Protein AF-A0A3Q2ZGK0-F1 (afdb_monomer_lite)

pLDDT: mean 72.4, std 21.51, range [25.06, 96.62]

Foldseek 3Di:
DDDDDDDDDDDPPDPQQLCRLQPADPDPAADFDADWDKDWFPLVFFGWMWTDYHPAIETEFQALALSGRCSVRQNRHQAHAEYEQQAPASGTCNNVLSVLSLVLVLVVVVVPDPPDNPGSDGHHYHAYADAAAVPVPPDDDPDDDDDPPQDPSVVVSCVSVVHDHHYQAFEPDPPTDWDFSDDDPPPWTKTKGFQDDHPPDPVSVCCNVPVDSHDGPPPQPQDYWDWDDDPFWTWTDRVSRTMIIIIHHDD

Structure (mmCIF, N/CA/C/O backbone):
data_AF-A0A3Q2ZGK0-F1
#
_entry.id   AF-A0A3Q2ZGK0-F1
#
loop_
_atom_site.group_PDB
_atom_site.id
_atom_site.type_symbol
_atom_site.label_atom_id
_atom_site.label_alt_id
_atom_site.label_comp_id
_atom_site.label_asym_id
_atom_site.label_entity_id
_atom_site.label_seq_id
_atom_site.pdbx_PDB_ins_code
_atom_site.Cartn_x
_atom_site.Cartn_y
_atom_site.Cartn_z
_atom_site.occupancy
_atom_site.B_iso_or_equiv
_atom_site.auth_seq_id
_atom_site.auth_comp_id
_atom_site.auth_asym_id
_atom_site.auth_atom_id
_atom_site.pdbx_PDB_model_num
ATOM 1 N N . MET A 1 1 ? 12.878 35.649 -12.928 1.00 30.47 1 MET A N 1
ATOM 2 C CA . MET A 1 1 ? 14.332 35.575 -12.670 1.00 30.47 1 MET A CA 1
ATOM 3 C C . MET A 1 1 ? 14.606 34.284 -11.921 1.00 30.47 1 MET A C 1
ATOM 5 O O . MET A 1 1 ? 14.209 34.175 -10.770 1.00 30.47 1 MET A O 1
ATOM 9 N N . HIS A 1 2 ? 15.197 33.294 -12.587 1.00 29.02 2 HIS A N 1
ATOM 10 C CA . HIS A 1 2 ? 15.688 32.078 -11.941 1.00 29.02 2 HIS A CA 1
ATOM 11 C C . HIS A 1 2 ? 17.113 32.341 -11.451 1.00 29.02 2 HIS A C 1
ATOM 13 O O . HIS A 1 2 ? 18.001 32.584 -12.265 1.00 29.02 2 HIS A O 1
ATOM 19 N N . CYS A 1 3 ? 17.335 32.306 -10.139 1.00 25.06 3 CYS A N 1
ATOM 20 C CA . CYS A 1 3 ? 18.685 32.258 -9.588 1.00 25.06 3 CYS A CA 1
ATOM 21 C C . CYS A 1 3 ? 19.188 30.815 -9.653 1.00 25.06 3 CYS A C 1
ATOM 23 O O . CYS A 1 3 ? 18.871 30.001 -8.790 1.00 25.06 3 CYS A O 1
ATOM 25 N N . PHE A 1 4 ? 19.984 30.512 -10.678 1.00 32.97 4 PHE A N 1
ATOM 26 C CA . PHE A 1 4 ? 20.926 29.401 -10.636 1.00 32.97 4 PHE A CA 1
ATOM 27 C C . PHE A 1 4 ? 22.218 29.899 -9.990 1.00 32.97 4 PHE A C 1
ATOM 29 O O . PHE A 1 4 ? 22.859 30.813 -10.504 1.00 32.97 4 PHE A O 1
ATOM 36 N N . SER A 1 5 ? 22.614 29.281 -8.880 1.00 26.77 5 SER A N 1
ATOM 37 C CA . SER A 1 5 ? 23.995 29.318 -8.405 1.00 26.77 5 SER A CA 1
ATOM 38 C C . SER A 1 5 ? 24.522 27.892 -8.447 1.00 26.77 5 SER A C 1
ATOM 40 O O . SER A 1 5 ? 24.087 27.035 -7.680 1.00 26.77 5 SER A O 1
ATOM 42 N N . VAL A 1 6 ? 25.414 27.630 -9.401 1.00 36.75 6 VAL A N 1
ATOM 43 C CA . VAL A 1 6 ? 26.150 26.372 -9.528 1.00 36.75 6 VAL A CA 1
ATOM 44 C C . VAL A 1 6 ? 27.564 26.615 -9.023 1.00 36.75 6 VAL A C 1
ATOM 46 O O . VAL A 1 6 ? 28.247 27.493 -9.548 1.00 36.75 6 VAL A O 1
ATOM 49 N N . LYS A 1 7 ? 28.022 25.802 -8.065 1.00 35.44 7 LYS A N 1
ATOM 50 C CA . LYS A 1 7 ? 29.422 25.360 -7.947 1.00 35.44 7 LYS A CA 1
ATOM 51 C C . LYS A 1 7 ? 29.510 24.157 -7.003 1.00 35.44 7 LYS A C 1
ATOM 53 O O . LYS A 1 7 ? 29.208 24.271 -5.822 1.00 35.44 7 LYS A O 1
ATOM 58 N N . GLY A 1 8 ? 29.952 23.023 -7.541 1.00 29.28 8 GLY A N 1
ATOM 59 C CA . GLY A 1 8 ? 30.248 21.805 -6.788 1.00 29.28 8 GLY A CA 1
ATOM 60 C C . GLY A 1 8 ? 30.289 20.597 -7.716 1.00 29.28 8 GLY A C 1
ATOM 61 O O . GLY A 1 8 ? 29.253 20.070 -8.097 1.00 29.28 8 GLY A O 1
ATOM 62 N N . THR A 1 9 ? 31.489 20.196 -8.126 1.00 41.16 9 THR A N 1
ATOM 63 C CA . THR A 1 9 ? 31.766 19.019 -8.955 1.00 41.16 9 THR A CA 1
ATOM 64 C C . THR A 1 9 ? 31.293 17.737 -8.268 1.00 41.16 9 THR A C 1
ATOM 66 O O . THR A 1 9 ? 31.938 17.245 -7.346 1.00 41.16 9 THR A O 1
ATOM 69 N N . GLY A 1 10 ? 30.186 17.190 -8.750 1.00 33.78 10 GLY A N 1
ATOM 70 C CA . GLY A 1 10 ? 29.700 15.842 -8.487 1.00 33.78 10 GLY A CA 1
ATOM 71 C C . GLY A 1 10 ? 28.821 15.466 -9.672 1.00 33.78 10 GLY A C 1
ATOM 72 O O . GLY A 1 10 ? 28.026 16.289 -10.117 1.00 33.78 10 GLY A O 1
ATOM 73 N N . GLN A 1 11 ? 29.036 14.290 -10.255 1.00 34.66 11 GLN A N 1
ATOM 74 C CA . GLN A 1 11 ? 28.284 13.814 -11.415 1.00 34.66 11 GLN A CA 1
ATOM 75 C C . GLN A 1 11 ? 26.777 14.007 -11.191 1.00 34.66 11 GLN A C 1
ATOM 77 O O . GLN A 1 11 ? 26.216 13.479 -10.233 1.00 34.66 11 GLN A O 1
ATOM 82 N N . LEU A 1 12 ? 26.139 14.777 -12.071 1.00 41.78 12 LEU A N 1
ATOM 83 C CA . LEU A 1 12 ? 24.693 14.929 -12.122 1.00 41.78 12 LEU A CA 1
ATOM 84 C C . LEU A 1 12 ? 24.121 13.585 -12.601 1.00 41.78 12 LEU A C 1
ATOM 86 O O . LEU A 1 12 ? 24.005 13.356 -13.802 1.00 41.78 12 LEU A O 1
ATOM 90 N N . GLN A 1 13 ? 23.858 12.657 -11.675 1.00 43.19 13 GLN A N 1
ATOM 91 C CA . GLN A 1 13 ? 23.077 11.460 -11.978 1.00 43.19 13 GLN A CA 1
ATOM 92 C C . GLN A 1 13 ? 21.718 11.942 -12.488 1.00 43.19 13 GLN A C 1
ATOM 94 O O . GLN A 1 13 ? 21.005 12.662 -11.788 1.00 43.19 13 GLN A O 1
ATOM 99 N N . SER A 1 14 ? 21.386 11.597 -13.731 1.00 47.62 14 SER A N 1
ATOM 100 C CA . SER A 1 14 ? 20.016 11.700 -14.224 1.00 47.62 14 SER A CA 1
ATOM 101 C C . SER A 1 14 ? 19.086 11.001 -13.228 1.00 47.62 14 SER A C 1
ATOM 103 O O . SER A 1 14 ? 19.493 9.979 -12.667 1.00 47.62 14 SER A O 1
ATOM 105 N N . PRO A 1 15 ? 17.867 11.513 -12.980 1.00 54.53 15 PRO A N 1
ATOM 106 C CA . PRO A 1 15 ? 16.920 10.801 -12.131 1.00 54.53 15 PRO A CA 1
ATOM 107 C C . PRO A 1 15 ? 16.762 9.378 -12.678 1.00 54.53 15 PRO A C 1
ATOM 109 O O . PRO A 1 15 ? 16.496 9.209 -13.868 1.00 54.53 15 PRO A O 1
ATOM 112 N N . ALA A 1 16 ? 17.016 8.372 -11.834 1.00 73.12 16 ALA A N 1
ATOM 113 C CA . ALA A 1 16 ? 16.846 6.975 -12.212 1.00 73.12 16 ALA A CA 1
ATOM 114 C C . ALA A 1 16 ? 15.406 6.785 -12.693 1.00 73.12 16 ALA A C 1
ATOM 116 O O . ALA A 1 16 ? 14.472 7.260 -12.041 1.00 73.12 16 ALA A O 1
ATOM 117 N N . SER A 1 17 ? 15.220 6.132 -13.839 1.00 87.69 17 SER A N 1
ATOM 118 C CA . SER A 1 17 ? 13.868 5.877 -14.338 1.00 87.69 17 SER A CA 1
ATOM 119 C C . SER A 1 17 ? 13.077 5.032 -13.322 1.00 87.69 17 SER A C 1
ATOM 121 O O . SER A 1 17 ? 13.682 4.216 -12.616 1.00 87.69 17 SER A O 1
ATOM 123 N N . PRO A 1 18 ? 11.734 5.141 -13.252 1.00 91.19 18 PRO A N 1
ATOM 124 C CA . PRO A 1 18 ? 10.931 4.300 -12.354 1.00 91.19 18 PRO A CA 1
ATOM 125 C C . PRO A 1 18 ? 11.182 2.794 -12.552 1.00 91.19 18 PRO A C 1
ATOM 127 O O . PRO A 1 18 ? 11.119 2.007 -11.607 1.00 91.19 18 PRO A O 1
ATOM 130 N N . PHE A 1 19 ? 11.537 2.396 -13.779 1.00 90.94 19 PHE A N 1
ATOM 131 C CA . PHE A 1 19 ? 11.862 1.017 -14.135 1.00 90.94 19 PHE A CA 1
ATOM 132 C C . PHE A 1 19 ? 13.228 0.549 -13.625 1.00 90.94 19 PHE A C 1
ATOM 134 O O . PHE A 1 19 ? 13.359 -0.611 -13.237 1.00 90.94 19 PHE A O 1
ATOM 141 N N . GLU A 1 20 ? 14.230 1.428 -13.608 1.00 91.06 20 GLU A N 1
ATOM 142 C CA . GLU A 1 20 ? 15.544 1.143 -13.019 1.00 91.06 20 GLU A CA 1
ATOM 143 C C . GLU A 1 20 ? 15.485 1.141 -11.493 1.00 91.06 20 GLU A C 1
ATOM 145 O O . GLU A 1 20 ? 16.110 0.296 -10.851 1.00 91.06 20 GLU A O 1
ATOM 150 N N . LEU A 1 21 ? 14.719 2.073 -10.914 1.00 93.62 21 LEU A N 1
ATOM 151 C CA . LEU A 1 21 ? 14.550 2.187 -9.470 1.00 93.62 21 LEU A CA 1
ATOM 152 C C . LEU A 1 21 ? 13.875 0.939 -8.893 1.00 93.62 21 LEU A C 1
ATOM 154 O O . LEU A 1 21 ? 14.333 0.386 -7.891 1.00 93.62 21 LEU A O 1
ATOM 158 N N . LEU A 1 22 ? 12.808 0.483 -9.548 1.00 94.12 22 LEU A N 1
ATOM 159 C CA . LEU A 1 22 ? 12.007 -0.657 -9.128 1.00 94.12 22 LEU A CA 1
ATOM 160 C C . LEU A 1 22 ? 11.996 -1.718 -10.234 1.00 94.12 22 LEU A C 1
ATOM 162 O O . LEU A 1 22 ? 11.025 -1.797 -10.968 1.00 94.12 22 LEU A O 1
ATOM 166 N N . PRO A 1 23 ? 13.024 -2.570 -10.382 1.00 91.62 23 PRO A N 1
ATOM 167 C CA . PRO A 1 23 ? 13.138 -3.485 -11.521 1.00 91.62 23 PRO A CA 1
ATOM 168 C C . PRO A 1 23 ? 12.091 -4.614 -11.503 1.00 91.62 23 PRO A C 1
ATOM 170 O O . PRO A 1 23 ? 11.771 -5.109 -10.415 1.00 91.62 23 PRO A O 1
ATOM 173 N N . PRO A 1 24 ? 11.619 -5.084 -12.677 1.00 89.12 24 PRO A N 1
ATOM 174 C CA . PRO A 1 24 ? 10.638 -6.168 -12.788 1.00 89.12 24 PRO A CA 1
ATOM 175 C C . PRO A 1 24 ? 11.151 -7.499 -12.195 1.00 89.12 24 PRO A C 1
ATOM 177 O O . PRO A 1 24 ? 12.353 -7.647 -11.925 1.00 89.12 24 PRO A O 1
ATOM 180 N N . PRO A 1 25 ? 10.269 -8.489 -11.962 1.00 87.25 25 PRO A N 1
ATOM 181 C CA . PRO A 1 25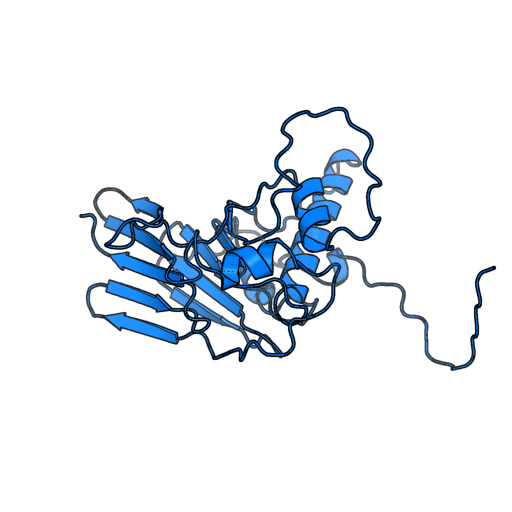 ? 10.692 -9.822 -11.543 1.00 87.25 25 PRO A CA 1
ATOM 182 C C . PRO A 1 25 ? 11.582 -10.480 -12.610 1.00 87.25 25 PRO A C 1
ATOM 184 O O . PRO A 1 25 ? 11.322 -10.397 -13.806 1.00 87.25 25 PRO A O 1
ATOM 187 N N . ALA A 1 26 ? 12.642 -11.165 -12.169 1.00 79.94 26 ALA A N 1
ATOM 188 C CA . ALA A 1 26 ? 13.555 -11.892 -13.062 1.00 79.94 26 ALA A CA 1
ATOM 189 C C . ALA A 1 26 ? 13.012 -13.269 -13.494 1.00 79.94 26 ALA A C 1
ATOM 191 O O . ALA A 1 26 ? 13.577 -13.913 -14.375 1.00 79.94 26 ALA A O 1
ATOM 192 N N . THR A 1 27 ? 11.933 -13.725 -12.856 1.00 76.69 27 THR A N 1
ATOM 193 C CA . THR A 1 27 ? 11.342 -15.052 -13.038 1.00 76.69 27 THR A CA 1
ATOM 194 C C . THR A 1 27 ? 9.927 -14.911 -13.580 1.00 76.69 27 THR A C 1
ATOM 196 O O . THR A 1 27 ? 9.204 -13.999 -13.186 1.00 76.69 27 THR A O 1
ATOM 199 N N . VAL A 1 28 ? 9.522 -15.833 -14.453 1.00 77.06 28 VAL A N 1
ATOM 200 C CA . VAL A 1 28 ? 8.150 -15.909 -14.968 1.00 77.06 28 VAL A CA 1
ATOM 201 C C . VAL A 1 28 ? 7.231 -16.549 -13.923 1.00 77.06 28 VAL A C 1
ATOM 203 O O . VAL A 1 28 ? 7.573 -17.579 -13.340 1.00 77.06 28 VAL A O 1
ATOM 206 N N . GLY A 1 29 ? 6.047 -15.967 -13.732 1.00 79.81 29 GLY A N 1
ATOM 207 C CA . GLY A 1 29 ? 5.011 -16.464 -12.825 1.00 79.81 29 GLY A CA 1
ATOM 208 C C . GLY A 1 29 ? 4.966 -15.744 -11.476 1.00 79.81 29 GLY A C 1
ATOM 209 O O . GLY A 1 29 ? 5.874 -15.001 -11.109 1.00 79.81 29 GLY A O 1
ATOM 210 N N . PHE A 1 30 ? 3.881 -15.980 -10.736 1.00 84.81 30 PHE A N 1
ATOM 211 C CA . PHE A 1 30 ? 3.587 -15.274 -9.491 1.00 84.81 30 PHE A CA 1
ATOM 212 C C . PHE A 1 30 ? 3.828 -16.132 -8.251 1.00 84.81 30 PHE A C 1
ATOM 214 O O . PHE A 1 30 ? 3.482 -17.317 -8.195 1.00 84.81 30 PHE A O 1
ATOM 221 N N . LEU A 1 31 ? 4.360 -15.495 -7.213 1.00 87.31 31 LEU A N 1
ATOM 222 C CA . LEU A 1 31 ? 4.458 -16.045 -5.874 1.00 87.31 31 LEU A CA 1
ATOM 223 C C . LEU A 1 31 ? 3.053 -16.169 -5.269 1.00 87.31 31 LEU A C 1
ATOM 225 O O . LEU A 1 31 ? 2.343 -15.180 -5.100 1.00 87.31 31 LEU A O 1
ATOM 229 N N . LYS A 1 32 ? 2.666 -17.393 -4.894 1.00 86.69 32 LYS A N 1
ATOM 230 C CA . LYS A 1 32 ? 1.401 -17.667 -4.197 1.00 86.69 32 LYS A CA 1
ATOM 231 C C . LYS A 1 32 ? 1.635 -17.864 -2.704 1.00 86.69 32 LYS A C 1
ATOM 233 O O . LYS A 1 32 ? 2.287 -18.821 -2.290 1.00 86.69 32 LYS A O 1
ATOM 238 N N . LEU A 1 33 ? 1.043 -16.989 -1.896 1.00 87.19 33 LEU A N 1
ATOM 239 C CA . LEU A 1 33 ? 1.063 -17.073 -0.436 1.00 87.19 33 LEU A CA 1
ATOM 240 C C . LEU A 1 33 ? -0.217 -17.766 0.050 1.00 87.19 33 LEU A C 1
ATOM 242 O O . LEU A 1 33 ? -1.301 -17.190 0.059 1.00 87.19 33 LEU A O 1
ATOM 246 N N . SER A 1 34 ? -0.101 -19.049 0.394 1.00 77.50 34 SER A N 1
ATOM 247 C CA . SER A 1 34 ? -1.240 -19.911 0.750 1.00 77.50 34 SER A CA 1
ATOM 248 C C . SER A 1 34 ? -1.528 -19.979 2.249 1.00 77.50 34 SER A C 1
ATOM 250 O O . SER A 1 34 ? -2.636 -20.340 2.649 1.00 77.50 34 SER A O 1
ATOM 252 N N . ARG A 1 35 ? -0.545 -19.637 3.087 1.00 82.25 35 ARG A N 1
ATOM 253 C CA . ARG A 1 35 ? -0.678 -19.578 4.546 1.00 82.25 35 ARG A CA 1
ATOM 254 C C . ARG A 1 35 ? -0.672 -18.122 5.000 1.00 82.25 35 ARG A C 1
ATOM 256 O O . ARG A 1 35 ? 0.063 -17.340 4.400 1.00 82.25 35 ARG A O 1
ATOM 263 N N . PRO A 1 36 ? -1.421 -17.775 6.063 1.00 84.00 36 PRO A N 1
ATOM 264 C CA . PRO A 1 36 ? -1.289 -16.481 6.710 1.00 84.00 36 PRO A CA 1
ATOM 265 C C . PRO A 1 36 ? 0.177 -16.188 7.044 1.00 84.00 36 PRO A C 1
ATOM 267 O O . PRO A 1 36 ? 0.822 -16.975 7.739 1.00 84.00 36 PRO A O 1
ATOM 270 N N . CYS A 1 37 ? 0.714 -15.086 6.533 1.00 86.56 37 CYS A N 1
ATOM 271 C CA . CYS A 1 37 ? 2.103 -14.697 6.748 1.00 86.56 37 CYS A CA 1
ATOM 272 C C . CYS A 1 37 ? 2.248 -13.180 6.830 1.00 86.56 37 CYS A C 1
ATOM 274 O O . CYS A 1 37 ? 1.490 -12.436 6.210 1.00 86.56 37 CYS A O 1
ATOM 276 N N . CYS A 1 38 ? 3.257 -12.733 7.574 1.00 89.56 38 CYS A N 1
ATOM 277 C CA . CYS A 1 38 ? 3.589 -11.327 7.741 1.00 89.56 38 CYS A CA 1
ATOM 278 C C . CYS A 1 38 ? 5.082 -11.112 7.518 1.00 89.56 38 CYS A C 1
ATOM 280 O O . CYS A 1 38 ? 5.907 -11.807 8.109 1.00 89.56 38 CYS A O 1
ATOM 282 N N . TYR A 1 39 ? 5.408 -10.122 6.700 1.00 91.69 39 TYR A N 1
ATOM 283 C CA . TYR A 1 39 ? 6.758 -9.668 6.418 1.00 91.69 39 TYR A CA 1
ATOM 284 C C . TYR A 1 39 ? 6.912 -8.266 6.994 1.00 91.69 39 TYR A C 1
ATOM 286 O O . TYR A 1 39 ? 6.164 -7.369 6.625 1.00 91.69 39 TYR A O 1
ATOM 294 N N . ALA A 1 40 ? 7.868 -8.079 7.899 1.00 92.00 40 ALA A N 1
ATOM 295 C CA . ALA A 1 40 ? 8.286 -6.756 8.349 1.00 92.00 40 ALA A CA 1
ATOM 296 C C . ALA A 1 40 ? 9.551 -6.369 7.578 1.00 92.00 40 ALA A C 1
ATOM 298 O O . ALA A 1 40 ? 10.511 -7.144 7.544 1.00 92.00 40 ALA A O 1
ATOM 299 N N . PHE A 1 41 ? 9.550 -5.201 6.937 1.00 92.25 41 PHE A N 1
ATOM 300 C CA . PHE A 1 41 ? 10.672 -4.756 6.116 1.00 92.25 41 PHE A CA 1
ATOM 301 C C . PHE A 1 41 ? 11.534 -3.726 6.853 1.00 92.25 41 PHE A C 1
ATOM 303 O O . PHE A 1 41 ? 11.016 -2.923 7.629 1.00 92.25 41 PHE A O 1
ATOM 310 N N . PRO A 1 42 ? 12.853 -3.692 6.592 1.00 90.00 42 PRO A N 1
ATOM 311 C CA . PRO A 1 42 ? 13.718 -2.636 7.099 1.00 90.00 42 PRO A CA 1
ATOM 312 C C . PRO A 1 42 ? 13.451 -1.331 6.330 1.00 90.00 42 PRO A C 1
ATOM 314 O O . PRO A 1 42 ? 14.099 -1.046 5.325 1.00 90.00 42 PRO A O 1
ATOM 317 N N . ALA A 1 43 ? 12.481 -0.545 6.800 1.00 82.50 43 ALA A N 1
ATOM 318 C CA . ALA A 1 43 ? 12.019 0.694 6.165 1.00 82.50 43 ALA A CA 1
ATOM 319 C C . ALA A 1 43 ? 13.001 1.880 6.286 1.00 82.50 43 ALA A C 1
ATOM 321 O O . ALA A 1 43 ? 12.857 2.893 5.599 1.00 82.50 43 ALA A O 1
ATOM 322 N N . GLY A 1 44 ? 14.021 1.761 7.142 1.00 80.62 44 GLY A N 1
ATOM 323 C CA . GLY A 1 44 ? 14.919 2.862 7.481 1.00 80.62 44 GLY A CA 1
ATOM 324 C C . GLY A 1 44 ? 14.239 3.827 8.448 1.00 80.62 44 GLY A C 1
ATOM 325 O O . GLY A 1 44 ? 14.348 3.645 9.659 1.00 80.62 44 GLY A O 1
ATOM 326 N N . ARG A 1 45 ? 13.547 4.842 7.918 1.00 83.88 45 ARG A N 1
ATOM 327 C CA . ARG A 1 45 ? 12.615 5.682 8.688 1.00 83.88 45 ARG A CA 1
ATOM 328 C C . ARG A 1 45 ? 11.180 5.274 8.366 1.00 83.88 45 ARG A C 1
ATOM 330 O O . ARG A 1 45 ? 10.902 4.914 7.224 1.00 83.88 45 ARG A O 1
ATOM 337 N N . GLY A 1 46 ? 10.313 5.369 9.371 1.00 85.12 46 GLY A N 1
ATOM 338 C CA . GLY A 1 46 ? 8.926 4.919 9.300 1.00 85.12 46 GLY A CA 1
ATOM 339 C C . GLY A 1 46 ? 8.794 3.400 9.364 1.00 85.12 46 GLY A C 1
ATOM 340 O O . GLY A 1 46 ? 9.736 2.687 9.720 1.00 85.12 46 GLY A O 1
ATOM 341 N N . ASP A 1 47 ? 7.610 2.921 9.001 1.00 88.00 47 ASP A N 1
ATOM 342 C CA . ASP A 1 47 ? 7.227 1.517 9.062 1.00 88.00 47 ASP A CA 1
ATOM 343 C C . ASP A 1 47 ? 6.969 0.967 7.654 1.00 88.00 47 ASP A C 1
ATOM 345 O O . ASP A 1 47 ? 6.670 1.703 6.715 1.00 88.00 47 ASP A O 1
ATOM 349 N N . CYS A 1 48 ? 7.123 -0.344 7.487 1.00 92.12 48 CYS A N 1
ATOM 350 C CA . CYS A 1 48 ? 6.641 -1.043 6.304 1.00 92.12 48 CYS A CA 1
ATOM 351 C C . CYS A 1 48 ? 6.445 -2.523 6.629 1.00 92.12 48 CYS A C 1
ATOM 353 O O . CYS A 1 48 ? 7.357 -3.198 7.123 1.00 92.12 48 CYS A O 1
ATOM 355 N N . ALA A 1 49 ? 5.259 -3.040 6.334 1.00 93.75 49 ALA A N 1
ATOM 356 C CA . ALA A 1 49 ? 4.946 -4.447 6.499 1.00 93.75 49 ALA A CA 1
ATOM 357 C C . ALA A 1 49 ? 4.036 -4.942 5.379 1.00 93.75 49 ALA A C 1
ATOM 359 O O . ALA A 1 49 ? 3.264 -4.191 4.799 1.00 93.75 49 ALA A O 1
ATOM 360 N N . PHE A 1 50 ? 4.098 -6.233 5.088 1.00 93.75 50 PHE A N 1
ATOM 361 C CA . PHE A 1 50 ? 3.210 -6.883 4.139 1.00 93.75 50 PHE A CA 1
ATOM 362 C C . PHE A 1 50 ? 2.574 -8.098 4.793 1.00 93.75 50 PHE A C 1
ATOM 364 O O . PHE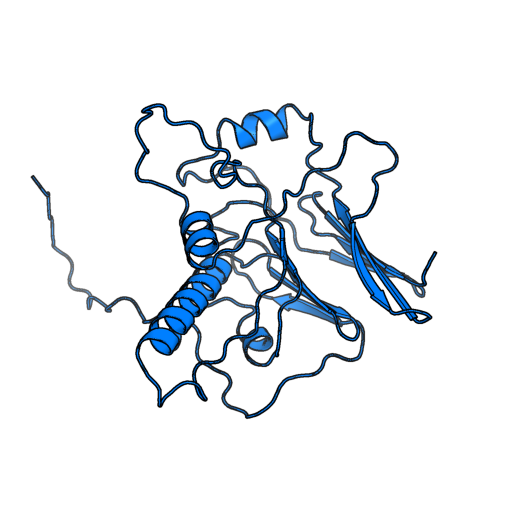 A 1 50 ? 3.262 -8.967 5.332 1.00 93.75 50 PHE A O 1
ATOM 371 N N . PHE A 1 51 ? 1.256 -8.160 4.729 1.00 91.31 51 PHE A N 1
ATOM 372 C CA . PHE A 1 51 ? 0.459 -9.246 5.257 1.00 91.31 51 PHE A CA 1
ATOM 373 C C . PHE A 1 51 ? -0.237 -9.975 4.115 1.00 91.31 51 PHE A C 1
ATOM 375 O O . PHE A 1 51 ? -0.747 -9.353 3.188 1.00 91.31 51 PHE A O 1
ATOM 382 N N . ALA A 1 52 ? -0.288 -11.298 4.186 1.00 90.50 52 ALA A N 1
ATOM 383 C CA . ALA A 1 52 ? -1.079 -12.088 3.261 1.00 90.50 52 ALA A CA 1
ATOM 384 C C . ALA A 1 52 ? -1.837 -13.177 4.002 1.00 90.50 52 ALA A C 1
ATOM 386 O O . ALA A 1 52 ? -1.288 -13.844 4.876 1.00 90.50 52 ALA A O 1
ATOM 387 N N . VAL A 1 53 ? -3.085 -13.379 3.600 1.00 86.81 53 VAL A N 1
ATOM 388 C CA . VAL A 1 53 ? -3.887 -14.577 3.858 1.00 86.81 53 VAL A CA 1
ATOM 389 C C . VAL A 1 53 ? -4.199 -15.237 2.522 1.00 86.81 53 VAL A C 1
ATOM 391 O O . VAL A 1 53 ? -3.916 -14.683 1.463 1.00 86.81 53 VAL A O 1
ATOM 394 N N . ASN A 1 54 ? -4.757 -16.444 2.549 1.00 83.44 54 ASN A N 1
ATOM 395 C CA . ASN A 1 54 ? -5.006 -17.217 1.335 1.00 83.44 54 ASN A CA 1
ATOM 396 C C . ASN A 1 54 ? -5.931 -16.470 0.351 1.00 83.44 54 ASN A C 1
ATOM 398 O O . ASN A 1 54 ? -7.153 -16.520 0.497 1.00 83.44 54 ASN A O 1
ATOM 402 N N . GLY A 1 55 ? -5.328 -15.836 -0.658 1.00 83.75 55 GLY A N 1
ATOM 403 C CA . GLY A 1 55 ? -6.018 -15.073 -1.697 1.00 83.75 55 GLY A CA 1
ATOM 404 C C . GLY A 1 55 ? -6.226 -13.587 -1.397 1.00 83.75 55 GLY A C 1
ATOM 405 O O . GLY A 1 55 ? -6.932 -12.955 -2.176 1.00 83.75 55 GLY A O 1
ATOM 406 N N . PHE A 1 56 ? -5.641 -13.041 -0.320 1.00 91.62 56 PHE A N 1
ATOM 407 C CA . PHE A 1 56 ? -5.719 -11.607 -0.027 1.00 91.62 56 PHE A CA 1
ATOM 408 C C . PHE A 1 56 ? -4.427 -11.030 0.549 1.00 91.62 56 PHE A C 1
ATOM 410 O O . PHE A 1 56 ? -3.831 -11.621 1.452 1.00 91.62 56 PHE A O 1
ATOM 417 N N . THR A 1 57 ? -4.006 -9.868 0.052 1.00 93.94 57 THR A N 1
ATOM 418 C CA . THR A 1 57 ? -2.725 -9.233 0.394 1.00 93.94 57 THR A CA 1
ATOM 419 C C . THR A 1 57 ? -2.910 -7.786 0.850 1.00 93.94 57 THR A C 1
ATOM 421 O O . THR A 1 57 ? -3.686 -7.025 0.284 1.00 93.94 57 THR A O 1
ATOM 424 N N . VAL A 1 58 ? -2.186 -7.387 1.892 1.00 94.50 58 VAL A N 1
ATOM 425 C CA . VAL A 1 58 ? -2.227 -6.040 2.463 1.00 94.50 58 VAL A CA 1
ATOM 426 C C . VAL A 1 58 ? -0.805 -5.515 2.583 1.00 94.50 58 VAL A C 1
ATOM 428 O O . VAL A 1 58 ? 0.001 -6.079 3.322 1.00 94.50 58 VAL A O 1
ATOM 431 N N . LEU A 1 59 ? -0.495 -4.430 1.881 1.00 95.88 59 LEU A N 1
ATOM 432 C CA . LEU A 1 59 ? 0.723 -3.654 2.089 1.00 95.88 59 LEU A CA 1
ATOM 433 C C . LEU A 1 59 ? 0.417 -2.530 3.081 1.00 95.88 59 LEU A C 1
ATOM 435 O O . LEU A 1 59 ? -0.504 -1.746 2.880 1.00 95.88 59 LEU A O 1
ATOM 439 N N . LEU A 1 60 ? 1.173 -2.471 4.166 1.00 93.25 60 LEU A N 1
ATOM 440 C CA . LEU A 1 60 ? 1.116 -1.414 5.161 1.00 93.25 60 LEU A CA 1
ATOM 441 C C . LEU A 1 60 ? 2.348 -0.538 4.993 1.00 93.25 60 LEU A C 1
ATOM 443 O O . LEU A 1 60 ? 3.459 -1.024 5.217 1.00 93.25 60 LEU A O 1
ATOM 447 N N . ASP A 1 61 ? 2.123 0.740 4.696 1.00 91.94 61 ASP A N 1
ATOM 448 C CA . ASP A 1 61 ? 3.149 1.777 4.640 1.00 91.94 61 ASP A CA 1
ATOM 449 C C . ASP A 1 61 ? 4.300 1.484 3.646 1.00 91.94 61 ASP A C 1
ATOM 451 O O . ASP A 1 61 ? 4.407 0.411 3.045 1.00 91.94 61 ASP A O 1
ATOM 455 N N . GLY A 1 62 ? 5.141 2.487 3.383 1.00 91.56 62 GLY A N 1
ATOM 456 C CA . GLY A 1 62 ? 6.188 2.409 2.354 1.00 91.56 62 GLY A CA 1
ATOM 457 C C . GLY A 1 62 ? 7.611 2.627 2.845 1.00 91.56 62 GLY A C 1
ATOM 458 O O . GLY A 1 62 ? 8.560 2.348 2.104 1.00 91.56 62 GLY A O 1
ATOM 459 N N . GLY A 1 63 ? 7.767 3.135 4.067 1.00 89.38 63 GLY A N 1
ATOM 460 C CA . GLY A 1 63 ? 9.023 3.698 4.545 1.00 89.38 63 GLY A CA 1
ATOM 461 C C . GLY A 1 63 ? 9.503 4.913 3.739 1.00 89.38 63 GLY A C 1
ATOM 462 O O . GLY A 1 63 ? 8.896 5.356 2.758 1.00 89.38 63 GLY A O 1
ATOM 463 N N . SER A 1 64 ? 10.656 5.446 4.142 1.00 88.38 64 SER A N 1
ATOM 464 C CA . SER A 1 64 ? 11.240 6.647 3.531 1.00 88.38 64 SER A CA 1
ATOM 465 C C . SER A 1 64 ? 12.030 6.403 2.243 1.00 88.38 64 SER A C 1
ATOM 467 O O . SER A 1 64 ? 12.266 7.337 1.482 1.00 88.38 64 SER A O 1
ATOM 469 N N . ASP A 1 65 ? 12.535 5.183 2.035 1.00 92.75 65 ASP A N 1
ATOM 470 C CA . ASP A 1 65 ? 13.478 4.888 0.947 1.00 92.75 65 ASP A CA 1
ATOM 471 C C . ASP A 1 65 ? 12.735 4.711 -0.395 1.00 92.75 65 ASP A C 1
ATOM 473 O O . ASP A 1 65 ? 11.886 3.817 -0.497 1.00 92.75 65 ASP A O 1
ATOM 477 N N . PRO A 1 66 ? 13.060 5.495 -1.443 1.00 92.94 66 PRO A N 1
ATOM 478 C CA . PRO A 1 66 ? 12.426 5.373 -2.758 1.00 92.94 66 PRO A CA 1
ATOM 479 C C . PRO A 1 66 ? 12.690 4.021 -3.441 1.00 92.94 66 PRO A C 1
ATOM 481 O O . PRO A 1 66 ? 11.946 3.605 -4.321 1.00 92.94 66 PRO A O 1
ATOM 484 N N . ARG A 1 67 ? 13.696 3.252 -3.005 1.00 94.06 67 ARG A N 1
ATOM 485 C CA . ARG A 1 67 ? 13.923 1.884 -3.507 1.00 94.06 67 ARG A CA 1
ATOM 486 C C . ARG A 1 67 ? 12.863 0.882 -3.047 1.00 94.06 67 ARG A C 1
ATOM 488 O O . ARG A 1 67 ? 12.963 -0.282 -3.424 1.00 94.06 67 ARG A O 1
ATOM 495 N N . ALA A 1 68 ? 11.904 1.317 -2.221 1.00 95.12 68 ALA A N 1
ATOM 496 C CA . ALA A 1 68 ? 10.778 0.547 -1.708 1.00 95.12 68 ALA A CA 1
ATOM 497 C C . ALA A 1 68 ? 11.209 -0.800 -1.107 1.00 95.12 68 ALA A C 1
ATOM 499 O O . ALA A 1 68 ? 11.320 -1.820 -1.786 1.00 95.12 68 ALA A O 1
ATOM 500 N N . CYS A 1 69 ? 11.427 -0.836 0.209 1.00 95.00 69 CYS A N 1
ATOM 501 C CA . CYS A 1 69 ? 11.924 -2.034 0.897 1.00 95.00 69 CYS A CA 1
ATOM 502 C C . CYS A 1 69 ? 11.071 -3.303 0.649 1.00 95.00 69 CYS A C 1
ATOM 504 O O . CYS A 1 69 ? 11.613 -4.412 0.625 1.00 95.00 69 CYS A O 1
ATOM 506 N N . PHE A 1 70 ? 9.773 -3.139 0.373 1.00 96.50 70 PHE A N 1
ATOM 507 C CA . PHE A 1 70 ? 8.828 -4.203 0.024 1.00 96.50 70 PHE A CA 1
ATOM 508 C C . PHE A 1 70 ? 8.941 -4.723 -1.420 1.00 96.50 70 PHE A C 1
ATOM 510 O O . PHE A 1 70 ? 8.492 -5.837 -1.702 1.00 96.50 70 PHE A O 1
ATOM 517 N N . TRP A 1 71 ? 9.556 -3.970 -2.342 1.00 96.25 71 TRP A N 1
ATOM 518 C CA . TRP A 1 71 ? 9.612 -4.298 -3.776 1.00 96.25 71 TRP A CA 1
ATOM 519 C C . TRP A 1 71 ? 10.256 -5.661 -4.047 1.00 96.25 71 TRP A C 1
ATOM 521 O O . TRP A 1 71 ? 9.803 -6.410 -4.911 1.00 96.25 71 TRP A O 1
ATOM 531 N N . LYS A 1 72 ? 11.234 -6.017 -3.198 1.00 93.50 72 LYS A N 1
ATOM 532 C CA . LYS A 1 72 ? 11.815 -7.359 -2.986 1.00 93.50 72 LYS A CA 1
ATOM 533 C C . LYS A 1 72 ? 10.809 -8.490 -3.227 1.00 93.50 72 LYS A C 1
ATOM 535 O O . LYS A 1 72 ? 11.028 -9.420 -4.003 1.00 93.50 72 LYS A O 1
ATOM 540 N N . LEU A 1 73 ? 9.714 -8.388 -2.487 1.00 94.56 73 LEU A N 1
ATOM 541 C CA . LEU A 1 73 ? 8.643 -9.366 -2.417 1.00 94.56 73 LEU A CA 1
ATOM 542 C C . LEU A 1 73 ? 7.552 -9.045 -3.437 1.00 94.56 73 LEU A C 1
ATOM 544 O O . LEU A 1 73 ? 7.200 -9.896 -4.250 1.00 94.56 73 LEU A O 1
ATOM 548 N N . VAL A 1 74 ? 7.059 -7.807 -3.393 1.00 95.38 74 VAL A N 1
ATOM 549 C CA . VAL A 1 74 ? 5.834 -7.367 -4.067 1.00 95.38 74 VAL A CA 1
ATOM 550 C C . VAL A 1 74 ? 5.920 -7.509 -5.585 1.00 95.38 74 VAL A C 1
ATOM 552 O O . VAL A 1 74 ? 4.948 -7.933 -6.195 1.00 95.38 74 VAL A O 1
ATOM 555 N N . ARG A 1 75 ? 7.094 -7.307 -6.196 1.00 93.44 75 ARG A N 1
ATOM 556 C CA . ARG A 1 75 ? 7.277 -7.475 -7.650 1.00 93.44 75 ARG A CA 1
ATOM 557 C C . ARG A 1 75 ? 7.029 -8.894 -8.179 1.00 93.44 75 ARG A C 1
ATOM 559 O O . ARG A 1 75 ? 6.980 -9.082 -9.384 1.00 93.44 75 ARG A O 1
ATOM 566 N N . HIS A 1 76 ? 6.976 -9.901 -7.305 1.00 92.56 76 HIS A N 1
ATOM 567 C CA . HIS A 1 76 ? 6.688 -11.286 -7.690 1.00 92.56 76 HIS A CA 1
ATOM 568 C C . HIS A 1 76 ? 5.222 -11.657 -7.443 1.00 92.56 76 HIS A C 1
ATOM 570 O O . HIS A 1 76 ? 4.850 -12.809 -7.641 1.00 92.56 76 HIS A O 1
ATOM 576 N N . LEU A 1 77 ? 4.403 -10.732 -6.948 1.00 92.50 77 LEU A N 1
ATOM 577 C CA . LEU A 1 77 ? 2.980 -10.950 -6.740 1.00 92.50 77 LEU A CA 1
ATOM 578 C C . LEU A 1 77 ? 2.209 -10.576 -8.001 1.00 92.50 77 LEU A C 1
ATOM 580 O O . LEU A 1 77 ? 2.657 -9.760 -8.798 1.00 92.50 77 LEU A O 1
ATOM 584 N N . ASP A 1 78 ? 1.032 -11.168 -8.136 1.00 90.88 78 ASP A N 1
ATOM 585 C CA . ASP A 1 78 ? 0.053 -10.773 -9.149 1.00 90.88 78 ASP A CA 1
ATOM 586 C C . ASP A 1 78 ? -0.658 -9.471 -8.744 1.00 90.88 78 ASP A C 1
ATOM 588 O O . ASP A 1 78 ? -0.875 -8.581 -9.557 1.00 90.88 78 ASP A O 1
ATOM 592 N N . ARG A 1 79 ? -0.973 -9.331 -7.447 1.00 92.94 79 ARG A N 1
ATOM 593 C CA . ARG A 1 79 ? -1.738 -8.204 -6.904 1.00 92.94 79 ARG A CA 1
ATOM 594 C C . ARG A 1 79 ? -1.424 -7.896 -5.439 1.00 92.94 79 ARG A C 1
ATOM 596 O O . ARG A 1 79 ? -1.121 -8.788 -4.636 1.00 92.94 79 ARG A O 1
ATOM 603 N N . VAL A 1 80 ? -1.521 -6.614 -5.106 1.00 96.50 80 VAL A N 1
ATOM 604 C CA . VAL A 1 80 ? -1.594 -6.061 -3.751 1.00 96.50 80 VAL A CA 1
ATOM 605 C C . VAL A 1 80 ? -3.027 -5.584 -3.530 1.00 96.50 80 VAL A C 1
ATOM 607 O O . VAL A 1 80 ? -3.430 -4.567 -4.088 1.00 96.50 80 VAL A O 1
ATOM 610 N N . ASP A 1 81 ? -3.809 -6.313 -2.737 1.00 95.62 81 ASP A N 1
ATOM 611 C CA . ASP A 1 81 ? -5.266 -6.116 -2.689 1.00 95.62 81 ASP A CA 1
ATOM 612 C C . ASP A 1 81 ? -5.678 -4.883 -1.902 1.00 95.62 81 ASP A C 1
ATOM 614 O O . ASP A 1 81 ? -6.659 -4.227 -2.254 1.00 95.62 81 ASP A O 1
ATOM 618 N N . ALA A 1 82 ? -4.923 -4.565 -0.854 1.00 95.44 82 ALA A N 1
ATOM 619 C CA . ALA A 1 82 ? -5.092 -3.349 -0.086 1.00 95.44 82 ALA A CA 1
ATOM 620 C C . ALA A 1 82 ? -3.743 -2.692 0.221 1.00 95.44 82 ALA A C 1
ATOM 622 O O . ALA A 1 82 ? -2.789 -3.360 0.620 1.00 95.44 82 ALA A O 1
ATOM 623 N N . LEU A 1 83 ? -3.684 -1.370 0.098 1.00 95.44 83 LEU A N 1
ATOM 624 C CA . LEU A 1 83 ? -2.586 -0.539 0.582 1.00 95.44 83 LEU A CA 1
ATOM 625 C C . LEU A 1 83 ? -3.096 0.344 1.722 1.00 95.44 83 LEU A C 1
ATOM 627 O O . LEU A 1 83 ? -4.024 1.122 1.525 1.00 95.44 83 LEU A O 1
ATOM 631 N N . LEU A 1 84 ? -2.495 0.241 2.904 1.00 92.75 84 LEU A N 1
ATOM 632 C CA . LEU A 1 84 ? -2.829 1.044 4.080 1.00 92.75 84 LEU A CA 1
ATOM 633 C C . LEU A 1 84 ? -1.712 2.060 4.334 1.00 92.75 84 LEU A C 1
ATOM 635 O O . LEU A 1 84 ? -0.585 1.661 4.606 1.00 92.75 84 LEU A O 1
ATOM 639 N N . LEU A 1 85 ? -2.024 3.357 4.265 1.00 88.62 85 LEU A N 1
ATOM 640 C CA . LEU A 1 85 ? -1.072 4.449 4.501 1.00 88.62 85 LEU A CA 1
ATOM 641 C C . LEU A 1 85 ? -1.412 5.200 5.787 1.00 88.62 85 LEU A C 1
ATOM 643 O O . LEU A 1 85 ? -2.344 6.005 5.824 1.00 88.62 85 LEU A O 1
ATOM 647 N N . THR A 1 86 ? -0.664 4.948 6.856 1.00 82.19 86 THR A N 1
ATOM 648 C CA . THR A 1 86 ? -1.004 5.416 8.207 1.00 82.19 86 THR A CA 1
ATOM 649 C C . THR A 1 86 ? -0.981 6.935 8.353 1.00 82.19 86 THR A C 1
ATOM 651 O O . THR A 1 86 ? -1.789 7.488 9.101 1.00 82.19 86 THR A O 1
ATOM 654 N N . HIS A 1 87 ? -0.083 7.618 7.643 1.00 76.62 87 HIS A N 1
ATOM 655 C CA . HIS A 1 87 ? 0.048 9.074 7.667 1.00 76.62 87 HIS A CA 1
ATOM 656 C C . HIS A 1 87 ? 0.777 9.609 6.426 1.00 76.62 87 HIS A C 1
ATOM 658 O O . HIS A 1 87 ? 1.477 8.874 5.728 1.00 76.62 87 HIS A O 1
ATOM 664 N N . ALA A 1 88 ? 0.636 10.910 6.159 1.00 77.25 88 ALA A N 1
ATOM 665 C CA . ALA A 1 88 ? 1.348 11.594 5.084 1.00 77.25 88 ALA A CA 1
ATOM 666 C C . ALA A 1 88 ? 2.672 12.189 5.563 1.00 77.25 88 ALA A C 1
ATOM 668 O O . ALA A 1 88 ? 2.780 13.386 5.830 1.00 77.25 88 ALA A O 1
ATOM 669 N N . GLY A 1 89 ? 3.673 11.325 5.694 1.00 75.81 89 GLY A N 1
ATOM 670 C CA . GLY A 1 89 ? 5.032 11.690 6.076 1.00 75.81 89 GLY A CA 1
ATOM 671 C C . GLY A 1 89 ? 6.047 11.306 5.004 1.00 75.81 89 GLY A C 1
ATOM 672 O O . GLY A 1 89 ? 5.873 10.321 4.285 1.00 75.81 89 GLY A O 1
ATOM 673 N N . ALA A 1 90 ? 7.139 12.068 4.908 1.00 78.69 90 ALA A N 1
ATOM 674 C CA . ALA A 1 90 ? 8.287 11.700 4.073 1.00 78.69 90 ALA A CA 1
ATOM 675 C C . ALA A 1 90 ? 8.969 10.407 4.561 1.00 78.69 90 ALA A C 1
ATOM 677 O O . ALA A 1 90 ? 9.665 9.739 3.803 1.00 78.69 90 ALA A O 1
ATOM 678 N N . ASP A 1 91 ? 8.755 10.046 5.824 1.00 79.38 91 ASP A N 1
ATOM 679 C CA . ASP A 1 91 ? 9.148 8.778 6.419 1.00 79.38 91 ASP A CA 1
ATOM 680 C C . ASP A 1 91 ? 8.235 7.605 6.043 1.00 79.38 91 ASP A C 1
ATOM 682 O O . ASP A 1 91 ? 8.619 6.464 6.258 1.00 79.38 91 ASP A O 1
ATOM 686 N N . ASN A 1 92 ? 7.074 7.860 5.437 1.00 82.56 92 ASN A N 1
ATOM 687 C CA . ASN A 1 92 ? 6.104 6.823 5.096 1.00 82.56 92 ASN A CA 1
ATOM 688 C C . ASN A 1 92 ? 5.908 6.607 3.588 1.00 82.56 92 ASN A C 1
ATOM 690 O O . ASN A 1 92 ? 5.652 5.498 3.123 1.00 82.56 92 ASN A O 1
ATOM 694 N N . LEU A 1 93 ? 5.977 7.691 2.816 1.00 89.06 93 LEU A N 1
ATOM 695 C CA . LEU A 1 93 ? 5.481 7.709 1.440 1.00 89.06 93 LEU A CA 1
ATOM 696 C C . LEU A 1 93 ? 6.559 7.457 0.380 1.00 89.06 93 LEU A C 1
ATOM 698 O O . LEU A 1 93 ? 6.214 7.317 -0.788 1.00 89.06 93 LEU A O 1
ATOM 702 N N . GLY A 1 94 ? 7.844 7.393 0.741 1.00 91.81 94 GLY A N 1
ATOM 703 C CA . GLY A 1 94 ? 8.943 7.314 -0.230 1.00 91.81 94 GLY A CA 1
ATOM 704 C C . GLY A 1 94 ? 8.847 6.091 -1.146 1.00 91.81 94 GLY A C 1
ATOM 705 O O . GLY A 1 94 ? 8.790 6.224 -2.373 1.00 91.81 94 GLY A O 1
ATOM 706 N N . GLY A 1 95 ? 8.759 4.897 -0.553 1.00 94.69 95 GLY A N 1
ATOM 707 C CA . GLY A 1 95 ? 8.639 3.650 -1.314 1.00 94.69 95 GLY A CA 1
ATOM 708 C C . GLY A 1 95 ? 7.307 3.521 -2.060 1.00 94.69 95 GLY A C 1
ATOM 709 O O . GLY A 1 95 ? 7.267 3.026 -3.184 1.00 94.69 95 GLY A O 1
ATOM 710 N N . VAL A 1 96 ? 6.216 4.009 -1.463 1.00 95.56 96 VAL A N 1
ATOM 711 C CA . VAL A 1 96 ? 4.876 3.981 -2.076 1.00 95.56 96 VAL A CA 1
ATOM 712 C C . VAL A 1 96 ? 4.798 4.910 -3.281 1.00 95.56 96 VAL A C 1
ATOM 714 O O . VAL A 1 96 ? 4.304 4.492 -4.321 1.00 95.56 96 VAL A O 1
ATOM 717 N N . ASN A 1 97 ? 5.321 6.133 -3.187 1.00 95.19 97 ASN A N 1
ATOM 718 C CA . ASN A 1 97 ? 5.343 7.060 -4.318 1.00 95.19 97 ASN A CA 1
ATOM 719 C C . ASN A 1 97 ? 6.131 6.476 -5.484 1.00 95.19 97 ASN A C 1
ATOM 721 O O . ASN A 1 97 ? 5.647 6.511 -6.605 1.00 95.19 97 ASN A O 1
ATOM 725 N N . SER A 1 98 ? 7.271 5.844 -5.208 1.00 95.75 98 SER A N 1
ATOM 726 C CA . SER A 1 98 ? 8.075 5.189 -6.244 1.00 95.75 98 SER A CA 1
ATOM 727 C C . SER A 1 98 ? 7.314 4.036 -6.915 1.00 95.75 98 SER A C 1
ATOM 729 O O . SER A 1 98 ? 7.395 3.852 -8.129 1.00 95.75 98 SER A O 1
ATOM 731 N N . PHE A 1 99 ? 6.526 3.276 -6.146 1.00 96.62 99 PHE A N 1
ATOM 732 C CA . PHE A 1 99 ? 5.657 2.229 -6.689 1.00 96.62 99 PHE A CA 1
ATOM 733 C C . PHE A 1 99 ? 4.535 2.806 -7.567 1.00 96.62 99 PHE A C 1
ATOM 735 O O . PHE A 1 99 ? 4.325 2.319 -8.676 1.00 96.62 99 PHE A O 1
ATOM 742 N N . LEU A 1 100 ? 3.858 3.867 -7.122 1.00 96.25 100 LEU A N 1
ATOM 743 C CA . LEU A 1 100 ? 2.806 4.530 -7.899 1.00 96.25 100 LEU A CA 1
ATOM 744 C C . LEU A 1 100 ? 3.361 5.206 -9.166 1.00 96.25 100 LEU A C 1
ATOM 746 O O . LEU A 1 100 ? 2.770 5.066 -10.230 1.00 96.25 100 LEU A O 1
ATOM 750 N N . GLU A 1 101 ? 4.515 5.875 -9.082 1.00 95.25 101 GLU A N 1
ATOM 751 C CA . GLU A 1 101 ? 5.232 6.451 -10.233 1.00 95.25 101 GLU A CA 1
ATOM 752 C C . GLU A 1 101 ? 5.550 5.387 -11.278 1.00 95.25 101 GLU A C 1
ATOM 754 O O . GLU A 1 101 ? 5.346 5.605 -12.474 1.00 95.25 101 GLU A O 1
ATOM 759 N N . ARG A 1 102 ? 6.005 4.210 -10.833 1.00 94.12 102 ARG A N 1
ATOM 760 C CA . ARG A 1 102 ? 6.226 3.080 -11.730 1.00 94.12 102 ARG A CA 1
ATOM 761 C C . ARG A 1 102 ? 4.925 2.638 -12.404 1.00 94.12 102 ARG A C 1
ATOM 763 O O . ARG A 1 102 ? 4.938 2.465 -13.618 1.00 94.12 102 ARG A O 1
ATOM 770 N N . LYS A 1 103 ? 3.812 2.502 -11.671 1.00 93.69 103 LYS A N 1
ATOM 771 C CA . LYS A 1 103 ? 2.516 2.146 -12.280 1.00 93.69 103 LYS A CA 1
ATOM 772 C C . LYS A 1 103 ? 2.049 3.180 -13.305 1.00 93.69 103 LYS A C 1
ATOM 774 O O . LYS A 1 103 ? 1.570 2.800 -14.364 1.00 93.69 103 LYS A O 1
ATOM 779 N N . VAL A 1 104 ? 2.216 4.475 -13.024 1.00 93.56 104 VAL A N 1
ATOM 780 C CA . VAL A 1 104 ? 1.882 5.543 -13.982 1.00 93.56 104 VAL A CA 1
ATOM 781 C C . VAL A 1 104 ? 2.710 5.388 -15.258 1.00 93.56 104 VAL A C 1
ATOM 783 O O . VAL A 1 104 ? 2.169 5.471 -16.360 1.00 93.56 104 VAL A O 1
ATOM 786 N N . ALA A 1 105 ? 4.013 5.134 -15.117 1.00 91.81 105 ALA A N 1
ATOM 787 C CA . ALA A 1 105 ? 4.899 4.918 -16.254 1.00 91.81 105 ALA A CA 1
ATOM 788 C C . ALA A 1 105 ? 4.519 3.663 -17.065 1.00 91.81 105 ALA A C 1
ATOM 790 O O . ALA A 1 105 ? 4.626 3.683 -18.288 1.00 91.81 105 ALA A O 1
ATOM 791 N N . GLU A 1 106 ? 4.054 2.592 -16.413 1.00 89.94 106 GLU A N 1
ATOM 792 C CA . GLU A 1 106 ? 3.529 1.386 -17.075 1.00 89.94 106 GLU A CA 1
ATOM 793 C C . GLU A 1 106 ? 2.289 1.711 -17.920 1.00 89.94 106 GLU A C 1
ATOM 795 O O . GLU A 1 106 ? 2.295 1.456 -19.123 1.00 89.94 106 GLU A O 1
ATOM 800 N N . THR A 1 107 ? 1.290 2.392 -17.345 1.00 86.69 107 THR A N 1
ATOM 801 C CA . THR A 1 107 ? 0.080 2.822 -18.070 1.00 86.69 107 THR A CA 1
ATOM 802 C C . THR A 1 107 ? 0.413 3.700 -19.283 1.00 86.69 107 THR A C 1
ATOM 804 O O . THR A 1 107 ? -0.192 3.572 -20.347 1.00 86.69 107 THR A O 1
ATOM 807 N N . GLN A 1 108 ? 1.398 4.594 -19.158 1.00 85.38 108 GLN A N 1
ATOM 808 C CA . GLN A 1 108 ? 1.837 5.449 -20.266 1.00 85.38 108 GLN A CA 1
ATOM 809 C C . GLN A 1 108 ? 2.521 4.661 -21.393 1.00 85.38 108 GLN A C 1
ATOM 811 O O . GLN A 1 108 ? 2.380 5.038 -22.552 1.00 85.38 108 GLN A O 1
ATOM 816 N N . LEU A 1 109 ? 3.230 3.569 -21.096 1.00 81.44 109 LEU A N 1
ATOM 817 C CA . LEU A 1 109 ? 3.861 2.731 -22.122 1.00 81.44 109 LEU A CA 1
ATOM 818 C C . LEU A 1 109 ? 2.866 1.809 -22.833 1.00 81.44 109 LEU A C 1
ATOM 820 O O . LEU A 1 109 ? 2.967 1.651 -24.052 1.00 81.44 109 LEU A O 1
ATOM 824 N N . ASP A 1 110 ? 1.885 1.265 -22.111 1.00 70.81 110 ASP A N 1
ATOM 825 C CA . ASP A 1 110 ? 0.825 0.433 -22.698 1.00 70.81 110 ASP A CA 1
ATOM 826 C C . ASP A 1 110 ? -0.021 1.220 -23.712 1.00 70.81 110 ASP A C 1
ATOM 828 O O . ASP A 1 110 ? -0.461 0.6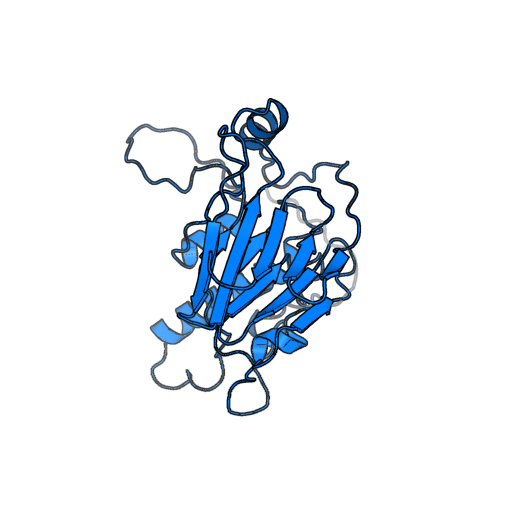81 -24.723 1.00 70.81 110 ASP A O 1
ATOM 832 N N . THR A 1 111 ? -0.198 2.529 -23.503 1.00 63.78 111 THR A N 1
ATOM 833 C CA . THR A 1 111 ? -0.895 3.397 -24.474 1.00 63.78 111 THR A CA 1
ATOM 834 C C . THR A 1 111 ? -0.071 3.733 -25.724 1.00 63.78 111 THR A C 1
ATOM 836 O O . THR A 1 111 ? -0.630 4.240 -26.695 1.00 63.78 111 THR A O 1
ATOM 839 N N . MET A 1 112 ? 1.240 3.461 -25.717 1.00 62.25 112 MET A N 1
ATOM 840 C CA . MET A 1 112 ? 2.187 3.908 -26.749 1.00 62.25 112 MET A CA 1
ATOM 841 C C . MET A 1 112 ? 2.839 2.763 -27.540 1.00 62.25 112 MET A C 1
ATOM 843 O O . MET A 1 112 ? 3.501 3.036 -28.542 1.00 62.25 112 MET A O 1
ATOM 847 N N . SER A 1 113 ? 2.691 1.497 -27.129 1.00 57.28 113 SER A N 1
ATOM 848 C CA . SER A 1 113 ? 3.356 0.360 -27.784 1.00 57.28 113 SER A CA 1
ATOM 849 C C . SER A 1 113 ? 2.530 -0.932 -27.761 1.00 57.28 113 SER A C 1
ATOM 851 O O . SER A 1 113 ? 2.031 -1.329 -26.716 1.00 57.28 113 SER A O 1
ATOM 853 N N . ASP A 1 114 ? 2.435 -1.608 -28.913 1.00 55.66 114 ASP A N 1
ATOM 854 C CA . ASP A 1 114 ? 1.789 -2.930 -29.077 1.00 55.66 114 ASP A CA 1
ATOM 855 C C . ASP A 1 114 ? 2.774 -4.094 -28.793 1.00 55.66 114 ASP A C 1
ATOM 857 O O . ASP A 1 114 ? 2.389 -5.237 -28.558 1.00 55.66 114 ASP A O 1
ATOM 861 N N . GLU A 1 115 ? 4.082 -3.804 -28.766 1.00 52.31 115 GLU A N 1
ATOM 862 C CA . GLU A 1 115 ? 5.156 -4.783 -28.569 1.00 52.31 115 GLU A CA 1
ATOM 863 C C . GLU A 1 115 ? 6.090 -4.355 -27.424 1.00 52.31 115 GLU A C 1
ATOM 865 O O . GLU A 1 115 ? 7.072 -3.640 -27.622 1.00 52.31 115 GLU A O 1
ATOM 870 N N . GLY A 1 116 ? 5.798 -4.807 -26.199 1.00 52.91 116 GLY A N 1
ATOM 871 C CA . GLY A 1 116 ? 6.684 -4.578 -25.043 1.00 52.91 116 GLY A CA 1
ATOM 872 C C . GLY A 1 116 ? 6.133 -4.941 -23.657 1.00 52.91 116 GLY A C 1
ATOM 873 O O . GLY A 1 116 ? 6.900 -5.038 -22.697 1.00 52.91 116 GLY A O 1
ATOM 874 N N . SER A 1 117 ? 4.833 -5.211 -23.550 1.00 52.28 117 SER A N 1
ATOM 875 C CA . SER A 1 117 ? 4.070 -5.375 -22.299 1.00 52.28 117 SER A CA 1
ATOM 876 C C . SER A 1 117 ? 4.512 -6.530 -21.385 1.00 52.28 117 SER A C 1
ATOM 878 O O . SER A 1 117 ? 4.318 -6.485 -20.172 1.00 52.28 117 SER A O 1
ATOM 880 N N . ALA A 1 118 ? 5.187 -7.557 -21.909 1.00 50.94 118 ALA A N 1
ATOM 881 C CA . ALA A 1 118 ? 5.507 -8.760 -21.133 1.00 50.94 118 ALA A CA 1
ATOM 882 C C . ALA A 1 118 ? 6.606 -8.583 -20.059 1.00 50.94 118 ALA A C 1
ATOM 884 O O . ALA A 1 118 ? 6.816 -9.489 -19.252 1.00 50.94 118 ALA A O 1
ATOM 885 N N . ARG A 1 119 ? 7.351 -7.464 -20.044 1.00 52.09 119 ARG A N 1
ATOM 886 C CA . ARG A 1 119 ? 8.530 -7.277 -19.162 1.00 52.09 119 ARG A CA 1
ATOM 887 C C . ARG A 1 119 ? 8.392 -6.176 -18.117 1.00 52.09 119 ARG A C 1
ATOM 889 O O . ARG A 1 119 ? 9.328 -5.960 -17.349 1.00 52.09 119 ARG A O 1
ATOM 896 N N . LEU A 1 120 ? 7.249 -5.500 -18.062 1.00 62.28 120 LEU A N 1
ATOM 897 C CA . LEU A 1 120 ? 7.047 -4.341 -17.193 1.00 62.28 120 LEU A CA 1
ATOM 898 C C . LEU A 1 120 ? 5.955 -4.549 -16.149 1.00 62.28 120 LEU A C 1
ATOM 900 O O . LEU A 1 120 ? 5.535 -3.584 -15.541 1.00 62.28 120 LEU A O 1
ATOM 904 N N . ILE A 1 121 ? 5.528 -5.782 -15.894 1.00 71.81 121 ILE A N 1
ATOM 905 C CA . ILE A 1 121 ? 4.373 -6.039 -15.033 1.00 71.81 121 ILE A CA 1
ATOM 906 C C . ILE A 1 121 ? 4.766 -5.834 -13.562 1.00 71.81 121 ILE A C 1
ATOM 908 O O . ILE A 1 121 ? 5.452 -6.668 -12.964 1.00 71.81 121 ILE A O 1
ATOM 912 N N . SER A 1 122 ? 4.360 -4.702 -12.987 1.00 88.44 122 SER A N 1
ATOM 913 C CA . SER A 1 122 ? 4.198 -4.575 -11.539 1.00 88.44 122 SER A CA 1
ATOM 914 C C . SER A 1 122 ? 2.885 -5.240 -11.107 1.00 88.44 122 SER A C 1
ATOM 916 O O . SER A 1 122 ? 1.978 -5.380 -11.927 1.00 88.44 122 SER A O 1
ATOM 918 N N . PRO A 1 123 ? 2.753 -5.667 -9.841 1.00 93.06 123 PRO A N 1
ATOM 919 C CA . PRO A 1 123 ? 1.488 -6.208 -9.356 1.00 93.06 123 PRO A CA 1
ATOM 920 C C . PRO A 1 123 ? 0.356 -5.194 -9.498 1.00 93.06 123 PRO A C 1
ATOM 922 O O . PRO A 1 123 ? 0.552 -3.993 -9.285 1.00 93.06 123 PRO A O 1
ATOM 925 N N . GLU A 1 124 ? -0.848 -5.694 -9.756 1.00 93.50 124 GLU A N 1
ATOM 926 C CA . GLU A 1 124 ? -2.062 -4.890 -9.678 1.00 93.50 124 GLU A CA 1
ATOM 927 C C . GLU A 1 124 ? -2.229 -4.285 -8.283 1.00 93.50 124 GLU A C 1
ATOM 929 O O . GLU A 1 124 ? -1.876 -4.899 -7.272 1.00 93.50 124 GLU A O 1
ATOM 934 N N . LEU A 1 125 ? -2.772 -3.070 -8.222 1.00 95.75 125 LEU A N 1
ATOM 935 C CA . LEU A 1 125 ? -3.027 -2.372 -6.966 1.00 95.75 125 LEU A CA 1
ATOM 936 C C . LEU A 1 125 ? -4.535 -2.252 -6.756 1.00 95.75 125 LEU A C 1
ATOM 938 O O . LEU A 1 125 ? -5.232 -1.645 -7.562 1.00 95.75 125 LEU A O 1
ATOM 942 N N . GLY A 1 126 ? -5.024 -2.851 -5.674 1.00 94.56 126 GLY A N 1
ATOM 943 C CA . GLY A 1 126 ? -6.421 -2.785 -5.273 1.00 94.56 126 GLY A CA 1
ATOM 944 C C . GLY A 1 126 ? -6.754 -1.510 -4.500 1.00 94.56 126 GLY A C 1
ATOM 945 O O . GLY A 1 126 ? -6.377 -0.399 -4.869 1.00 94.56 126 GLY A O 1
ATOM 946 N N . VAL A 1 127 ? -7.499 -1.663 -3.407 1.00 93.81 127 VAL A N 1
ATOM 947 C CA . VAL A 1 127 ? -8.000 -0.522 -2.638 1.00 93.81 127 VAL A CA 1
ATOM 948 C C . VAL A 1 127 ? -6.871 0.184 -1.884 1.00 93.81 127 VAL A C 1
ATOM 950 O O . VAL A 1 127 ? -6.072 -0.439 -1.188 1.00 93.81 127 VAL A O 1
ATOM 953 N N . VAL A 1 128 ? -6.825 1.511 -1.971 1.00 93.81 128 VAL A N 1
ATOM 954 C CA . VAL A 1 128 ? -5.908 2.329 -1.172 1.00 93.81 128 VAL A CA 1
ATOM 955 C C . VAL A 1 128 ? -6.685 2.966 -0.036 1.00 93.81 128 VAL A C 1
ATOM 957 O O . VAL A 1 128 ? -7.681 3.645 -0.267 1.00 93.81 128 VAL A O 1
ATOM 960 N N . PHE A 1 129 ? -6.215 2.780 1.188 1.00 91.06 129 PHE A N 1
ATOM 961 C CA . PHE A 1 129 ? -6.718 3.456 2.366 1.00 91.06 129 PHE A CA 1
ATOM 962 C C . PHE A 1 129 ? -5.718 4.521 2.805 1.00 91.06 129 PHE A C 1
ATOM 964 O O . PHE A 1 129 ? -4.564 4.224 3.122 1.00 91.06 129 PHE A O 1
ATOM 971 N N . PHE A 1 130 ? -6.160 5.773 2.825 1.00 86.38 130 PHE A N 1
ATOM 972 C CA . PHE A 1 130 ? -5.316 6.915 3.147 1.00 86.38 130 PHE A CA 1
ATOM 973 C C . PHE A 1 130 ? -6.180 8.074 3.633 1.00 86.38 130 PHE A C 1
ATOM 975 O O . PHE A 1 130 ? -7.146 8.473 2.981 1.00 86.38 130 PHE A O 1
ATOM 982 N N . ASN A 1 131 ? -5.835 8.637 4.789 1.00 77.56 131 ASN A N 1
ATOM 983 C CA . ASN A 1 131 ? -6.425 9.899 5.212 1.00 77.56 131 ASN A CA 1
ATOM 984 C C . ASN A 1 131 ? -5.759 11.022 4.437 1.00 77.56 131 ASN A C 1
ATOM 986 O O . ASN A 1 131 ? -4.616 11.334 4.731 1.00 77.56 131 ASN A O 1
ATOM 990 N N . ALA A 1 132 ? -6.474 11.629 3.498 1.00 67.75 132 ALA A N 1
ATOM 991 C CA . ALA A 1 132 ? -6.044 12.823 2.787 1.00 67.75 132 ALA A CA 1
ATOM 992 C C . ALA A 1 132 ? -7.239 13.756 2.546 1.00 67.75 132 ALA A C 1
ATOM 994 O O . ALA A 1 132 ? -8.377 13.276 2.463 1.00 67.75 132 ALA A O 1
ATOM 995 N N . PRO A 1 133 ? -7.023 15.081 2.448 1.00 58.94 133 PRO A N 1
ATOM 996 C CA . PRO A 1 133 ? -8.094 16.038 2.219 1.00 58.94 133 PRO A CA 1
ATOM 997 C C . PRO A 1 133 ? -8.883 15.676 0.962 1.00 58.94 133 PRO A C 1
ATOM 999 O O . PRO A 1 133 ? -8.323 15.413 -0.100 1.00 58.94 133 PRO A O 1
ATOM 1002 N N . GLY A 1 134 ? -10.211 15.696 1.086 1.00 51.84 134 GLY A N 1
ATOM 1003 C CA . GLY A 1 134 ? -11.161 15.259 0.062 1.00 51.84 134 GLY A CA 1
ATOM 1004 C C . GLY A 1 134 ? -11.232 16.135 -1.191 1.00 51.84 134 GLY A C 1
ATOM 1005 O O . GLY A 1 134 ? -12.271 16.140 -1.837 1.00 51.84 134 GLY A O 1
ATOM 1006 N N . ARG A 1 135 ? -10.167 16.857 -1.566 1.00 51.50 135 ARG A N 1
ATOM 1007 C CA . ARG A 1 135 ? -10.077 17.584 -2.847 1.00 51.50 135 ARG A CA 1
ATOM 1008 C C . ARG A 1 135 ? -10.126 16.649 -4.069 1.00 51.50 135 ARG A C 1
ATOM 1010 O O . ARG A 1 135 ? -10.275 17.127 -5.184 1.00 51.50 135 ARG A O 1
ATOM 1017 N N . LEU A 1 136 ? -10.064 15.333 -3.848 1.00 45.78 136 LEU A N 1
ATOM 1018 C CA . LEU A 1 136 ? -10.330 14.290 -4.843 1.00 45.78 136 LEU A CA 1
ATOM 1019 C C . LEU A 1 136 ? -11.824 13.942 -4.996 1.00 45.78 136 LEU A C 1
ATOM 1021 O O . LEU A 1 136 ? -12.194 13.265 -5.950 1.00 45.78 136 LEU A O 1
ATOM 1025 N N . ARG A 1 137 ? -12.709 14.435 -4.114 1.00 41.56 137 ARG A N 1
ATOM 1026 C CA . ARG A 1 137 ? -14.160 14.330 -4.312 1.00 41.56 137 ARG A CA 1
ATOM 1027 C C . ARG A 1 137 ? -14.577 15.367 -5.342 1.00 41.56 137 ARG A C 1
ATOM 1029 O O . ARG A 1 137 ? -14.859 16.515 -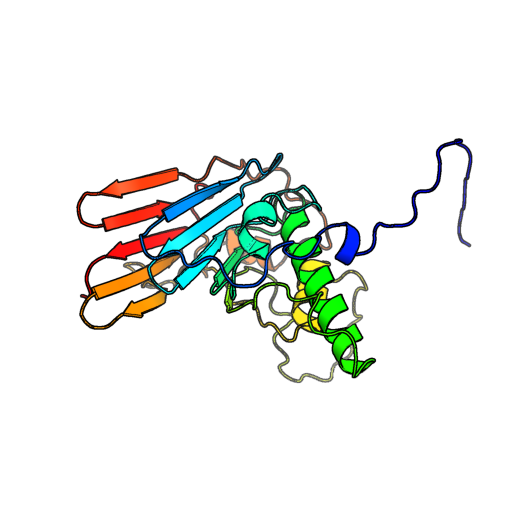5.004 1.00 41.56 137 ARG A O 1
ATOM 1036 N N . VAL A 1 138 ? -14.591 14.962 -6.604 1.00 39.19 138 VAL A N 1
ATOM 1037 C CA . VAL A 1 138 ? -15.273 15.703 -7.662 1.00 39.19 138 VAL A CA 1
ATOM 1038 C C . VAL A 1 138 ? -16.772 15.668 -7.355 1.00 39.19 138 VAL A C 1
ATOM 1040 O O . VAL A 1 138 ? -17.499 14.804 -7.824 1.00 39.19 138 VAL A O 1
ATOM 1043 N N . GLU A 1 139 ? -17.238 16.619 -6.551 1.00 35.12 139 GLU A N 1
ATOM 1044 C CA . GLU A 1 139 ? -18.579 17.163 -6.720 1.00 35.12 139 GLU A CA 1
ATOM 1045 C C . GLU A 1 139 ? -18.439 18.537 -7.363 1.00 35.12 139 GLU A C 1
ATOM 1047 O O . GLU A 1 139 ? -17.785 19.449 -6.851 1.00 35.12 139 GLU A O 1
ATOM 1052 N N . GLN A 1 140 ? -19.025 18.628 -8.550 1.00 37.88 140 GLN A N 1
ATOM 1053 C CA . GLN A 1 140 ? -19.093 19.792 -9.412 1.00 37.88 140 GLN A CA 1
ATOM 1054 C C . GLN A 1 140 ? -19.496 21.043 -8.617 1.00 37.88 140 GLN A C 1
ATOM 1056 O O . GLN A 1 140 ? -20.651 21.205 -8.232 1.00 37.88 140 GLN A O 1
ATOM 1061 N N . ARG A 1 141 ? -18.563 21.978 -8.426 1.00 32.88 141 ARG A N 1
ATOM 1062 C CA . ARG A 1 141 ? -18.904 23.390 -8.230 1.00 32.88 141 ARG A CA 1
ATOM 1063 C C . ARG A 1 141 ? -18.030 24.254 -9.139 1.00 32.88 141 ARG A C 1
ATOM 1065 O O . ARG A 1 141 ? -16.814 24.274 -8.948 1.00 32.88 141 ARG A O 1
ATOM 1072 N N . PRO A 1 142 ? -18.615 24.965 -10.120 1.00 42.03 142 PRO A N 1
ATOM 1073 C CA . PRO A 1 142 ? -17.891 25.940 -10.913 1.00 42.03 142 PRO A CA 1
ATOM 1074 C C . PRO A 1 142 ? -17.806 27.233 -10.101 1.00 42.03 142 PRO A C 1
ATOM 1076 O O . PRO A 1 142 ? -18.694 28.076 -10.155 1.00 42.03 142 PRO A O 1
ATOM 1079 N N . SER A 1 143 ? -16.760 27.380 -9.293 1.00 39.06 143 SER A N 1
ATOM 1080 C CA . SER A 1 143 ? -16.441 28.675 -8.691 1.00 39.06 143 SER A CA 1
ATOM 1081 C C . SER A 1 143 ? -14.953 28.763 -8.373 1.00 39.06 143 SER A C 1
ATOM 1083 O O . SER A 1 143 ? -14.487 28.276 -7.345 1.00 39.06 143 SER A O 1
ATOM 1085 N N . GLU A 1 144 ? -14.238 29.343 -9.334 1.00 44.53 144 GLU A N 1
ATOM 1086 C CA . GLU A 1 144 ? -13.033 30.169 -9.217 1.00 44.53 144 GLU A CA 1
ATOM 1087 C C . GLU A 1 144 ? -12.414 30.278 -7.812 1.00 44.53 144 GLU A C 1
ATOM 1089 O O . GLU A 1 144 ? -12.618 31.254 -7.094 1.00 44.53 144 GLU A O 1
ATOM 1094 N N . LEU A 1 145 ? -11.580 29.311 -7.429 1.00 39.69 145 LEU A N 1
ATOM 1095 C CA . LEU A 1 145 ? -10.661 29.469 -6.303 1.00 39.69 145 LEU A CA 1
ATOM 1096 C C . LEU A 1 145 ? -9.300 28.897 -6.698 1.00 39.69 145 LEU A C 1
ATOM 1098 O O . LEU A 1 145 ? -9.167 27.713 -6.997 1.00 39.69 145 LEU A O 1
ATOM 1102 N N . LYS A 1 146 ? -8.310 29.796 -6.743 1.00 37.91 146 LYS A N 1
ATOM 1103 C CA . LYS A 1 146 ? -6.889 29.576 -7.047 1.00 37.91 146 LYS A CA 1
ATOM 1104 C C . LYS A 1 146 ? -6.409 28.182 -6.619 1.00 37.91 146 LYS A C 1
ATOM 1106 O O . LYS A 1 146 ? -6.238 27.923 -5.430 1.00 37.91 146 LYS A O 1
ATOM 1111 N N . VAL A 1 147 ? -6.147 27.318 -7.600 1.00 39.19 147 VAL A N 1
ATOM 1112 C CA . VAL A 1 147 ? -5.429 26.054 -7.408 1.00 39.19 147 VAL A CA 1
ATOM 1113 C C . VAL A 1 147 ? -4.013 26.408 -6.947 1.00 39.19 147 VAL A C 1
ATOM 1115 O O . VAL A 1 147 ? -3.220 26.947 -7.716 1.00 39.19 147 VAL A O 1
ATOM 1118 N N . SER A 1 148 ? -3.705 26.188 -5.668 1.00 41.06 148 SER A N 1
ATOM 1119 C CA . SER A 1 148 ? -2.325 26.219 -5.188 1.00 41.06 148 SER A CA 1
ATOM 1120 C C . SER A 1 148 ? -1.586 25.025 -5.806 1.00 41.06 148 SER A C 1
ATOM 1122 O O . SER A 1 148 ? -1.971 23.876 -5.615 1.00 41.06 148 SER A O 1
ATOM 1124 N N . ASN A 1 149 ? -0.549 25.304 -6.597 1.00 43.12 149 ASN A N 1
ATOM 1125 C CA . ASN A 1 149 ? 0.201 24.349 -7.431 1.00 43.12 149 ASN A CA 1
ATOM 1126 C C . ASN A 1 149 ? 1.124 23.381 -6.648 1.00 43.12 149 ASN A C 1
ATOM 1128 O O . ASN A 1 149 ? 2.222 23.075 -7.105 1.00 43.12 149 ASN A O 1
ATOM 1132 N N . CYS A 1 150 ? 0.724 22.894 -5.475 1.00 46.53 150 CYS A N 1
ATOM 1133 C CA . CYS A 1 150 ? 1.524 21.941 -4.697 1.00 46.53 150 CYS A CA 1
ATOM 1134 C C . CYS A 1 150 ? 0.641 20.822 -4.138 1.00 46.53 150 CYS A C 1
ATOM 1136 O O . CYS A 1 150 ? 0.548 20.619 -2.933 1.00 46.53 150 CYS A O 1
ATOM 1138 N N . GLU A 1 151 ? -0.064 20.113 -5.025 1.00 56.34 151 GLU A N 1
ATOM 1139 C CA . GLU A 1 151 ? -0.732 18.872 -4.632 1.00 56.34 151 GLU A CA 1
ATOM 1140 C C . GLU A 1 151 ? 0.336 17.866 -4.155 1.00 56.34 151 GLU A C 1
ATOM 1142 O O . GLU A 1 151 ? 1.335 17.673 -4.858 1.00 56.34 151 GLU A O 1
ATOM 1147 N N . PRO A 1 152 ? 0.171 17.232 -2.975 1.00 76.00 152 PRO A N 1
ATOM 1148 C CA . PRO A 1 152 ? 1.083 16.197 -2.510 1.00 76.00 152 PRO A CA 1
ATOM 1149 C C . PRO A 1 152 ? 1.305 15.142 -3.597 1.00 76.00 152 PRO A C 1
ATOM 1151 O O . PRO A 1 152 ? 0.336 14.630 -4.159 1.00 76.00 152 PRO A O 1
ATOM 1154 N N . VAL A 1 153 ? 2.570 14.794 -3.861 1.00 86.56 153 VAL A N 1
ATOM 1155 C CA . VAL A 1 153 ? 2.977 13.861 -4.933 1.00 86.56 153 VAL A CA 1
ATOM 1156 C C . VAL A 1 153 ? 2.114 12.596 -4.944 1.00 86.56 153 VAL A C 1
ATOM 1158 O O . VAL A 1 153 ? 1.602 12.209 -5.988 1.00 86.56 153 VAL A O 1
ATOM 1161 N N . THR A 1 154 ? 1.858 12.011 -3.773 1.00 88.56 154 THR A N 1
ATOM 1162 C CA . THR A 1 154 ? 1.018 10.815 -3.623 1.00 88.56 154 THR A CA 1
ATOM 1163 C C . THR A 1 154 ? -0.401 11.000 -4.165 1.00 88.56 154 THR A C 1
ATOM 1165 O O . THR A 1 154 ? -0.908 10.109 -4.834 1.00 88.56 154 THR A O 1
ATOM 1168 N N . LEU A 1 155 ? -1.054 12.139 -3.907 1.00 85.69 155 LEU A N 1
ATOM 1169 C CA . LEU A 1 155 ? -2.429 12.385 -4.365 1.00 85.69 155 LEU A CA 1
ATOM 1170 C C . LEU A 1 155 ? -2.494 12.577 -5.874 1.00 85.69 155 LEU A C 1
ATOM 1172 O O . LEU A 1 155 ? -3.364 11.998 -6.524 1.00 85.69 155 LEU A O 1
ATOM 1176 N N . ARG A 1 156 ? -1.516 13.299 -6.428 1.00 89.88 156 ARG A N 1
ATOM 1177 C CA . ARG A 1 156 ? -1.370 13.445 -7.873 1.00 89.88 156 ARG A CA 1
ATOM 1178 C C . ARG A 1 156 ? -1.221 12.080 -8.551 1.00 89.88 156 ARG A C 1
ATOM 1180 O O . ARG A 1 156 ? -1.922 11.816 -9.520 1.00 89.88 156 ARG A O 1
ATOM 1187 N N . LEU A 1 157 ? -0.351 11.213 -8.031 1.00 93.44 157 LEU A N 1
ATOM 1188 C CA . LEU A 1 157 ? -0.124 9.876 -8.590 1.00 93.44 157 LEU A CA 1
ATOM 1189 C C . LEU A 1 157 ? -1.371 8.989 -8.492 1.00 93.44 157 LEU A C 1
ATOM 1191 O O . LEU A 1 157 ? -1.728 8.329 -9.462 1.00 93.44 157 LEU A O 1
ATOM 1195 N N . LEU A 1 158 ? -2.071 9.004 -7.352 1.00 92.56 158 LEU A N 1
ATOM 1196 C CA . LEU A 1 158 ? -3.336 8.279 -7.195 1.00 92.56 158 LEU A CA 1
ATOM 1197 C C . LEU A 1 158 ? -4.388 8.762 -8.202 1.00 92.56 158 LEU A C 1
ATOM 1199 O O . LEU A 1 158 ? -5.076 7.944 -8.800 1.00 92.56 158 LEU A O 1
ATOM 1203 N N . LYS A 1 159 ? -4.473 10.074 -8.442 1.00 91.00 159 LYS A N 1
ATOM 1204 C CA . LYS A 1 159 ? -5.372 10.658 -9.441 1.00 91.00 159 LYS A CA 1
ATOM 1205 C C . LYS A 1 159 ? -4.997 10.270 -10.874 1.00 91.00 159 LYS A C 1
ATOM 1207 O O . LYS A 1 159 ? -5.890 9.982 -11.662 1.00 91.00 159 LYS A O 1
ATOM 1212 N N . GLU A 1 160 ? -3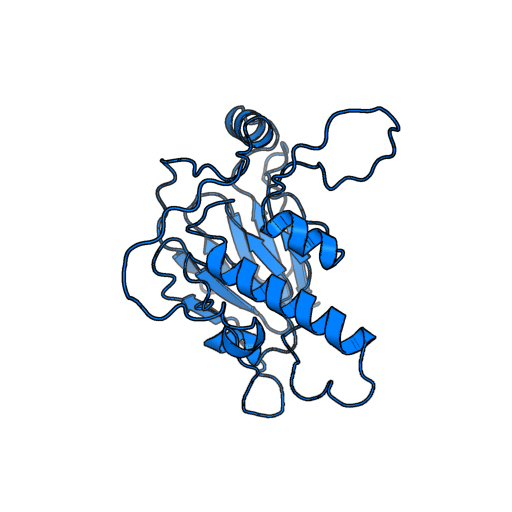.708 10.260 -11.216 1.00 92.75 160 GLU A N 1
ATOM 1213 C CA . GLU A 1 160 ? -3.222 9.807 -12.532 1.00 92.75 160 GLU A CA 1
ATOM 1214 C C . GLU A 1 160 ? -3.527 8.319 -12.783 1.00 92.75 160 GLU A C 1
ATOM 1216 O O . GLU A 1 160 ? -3.718 7.922 -13.929 1.00 92.75 160 GLU A O 1
ATOM 1221 N N . LEU A 1 161 ? -3.634 7.517 -11.719 1.00 92.69 161 LEU A N 1
ATOM 1222 C CA . LEU A 1 161 ? -4.023 6.103 -11.760 1.00 92.69 161 LEU A CA 1
ATOM 1223 C C . LEU A 1 161 ? -5.537 5.862 -11.613 1.00 92.69 161 LEU A C 1
ATOM 1225 O O . LEU A 1 161 ? -5.951 4.709 -11.558 1.00 92.69 161 LEU A O 1
ATOM 1229 N N . ASP A 1 162 ? -6.352 6.917 -11.509 1.00 92.75 162 ASP A N 1
ATOM 1230 C CA . ASP A 1 162 ? -7.793 6.848 -11.209 1.00 92.75 162 ASP A CA 1
ATOM 1231 C C . ASP A 1 162 ? -8.136 6.067 -9.917 1.00 92.75 162 ASP A C 1
ATOM 1233 O O . ASP A 1 162 ? -9.164 5.403 -9.789 1.00 92.75 162 ASP A O 1
ATOM 1237 N N . ILE A 1 163 ? -7.265 6.156 -8.908 1.00 91.62 163 ILE A N 1
ATOM 1238 C CA . ILE A 1 163 ? -7.447 5.515 -7.604 1.00 91.62 163 ILE A CA 1
ATOM 1239 C C . ILE A 1 163 ? -7.998 6.529 -6.604 1.00 91.62 163 ILE A C 1
ATOM 1241 O O . ILE A 1 163 ? -7.331 7.490 -6.216 1.00 91.62 163 ILE A O 1
ATOM 1245 N N . GLN A 1 164 ? -9.207 6.269 -6.107 1.00 89.38 164 GLN A N 1
ATOM 1246 C CA . GLN A 1 164 ? -9.816 7.057 -5.037 1.00 89.38 164 GLN A CA 1
ATOM 1247 C C . GLN A 1 164 ? -9.462 6.471 -3.659 1.00 89.38 164 GLN A C 1
ATOM 1249 O O . GLN A 1 164 ? -9.901 5.362 -3.332 1.00 89.38 164 GLN A O 1
ATOM 1254 N N . PRO A 1 165 ? -8.686 7.187 -2.819 1.00 87.62 165 PRO A N 1
ATOM 1255 C CA . PRO A 1 165 ? -8.319 6.684 -1.505 1.00 87.62 165 PRO A CA 1
ATOM 1256 C C . PRO A 1 165 ? -9.529 6.635 -0.563 1.00 87.62 165 PRO A C 1
ATOM 1258 O O . PRO A 1 165 ? -10.285 7.599 -0.422 1.00 87.62 165 PRO A O 1
ATOM 1261 N N . HIS A 1 166 ? -9.674 5.514 0.138 1.00 87.19 166 HIS A N 1
ATOM 1262 C CA . HIS A 1 166 ? -10.662 5.318 1.188 1.00 87.19 166 HIS A CA 1
ATOM 1263 C C . HIS A 1 166 ? -10.166 5.962 2.493 1.00 87.19 166 HIS A C 1
ATOM 1265 O O . HIS A 1 166 ? -9.082 5.619 2.975 1.00 87.19 166 HIS A O 1
ATOM 1271 N N . PRO A 1 167 ? -10.931 6.885 3.101 1.00 82.38 167 PRO A N 1
ATOM 1272 C CA . PRO A 1 167 ? -10.536 7.500 4.362 1.00 82.38 167 PRO A CA 1
ATOM 1273 C C . PRO A 1 167 ? -10.399 6.477 5.497 1.00 82.38 167 PRO A C 1
ATOM 1275 O O . PRO A 1 167 ? -11.234 5.588 5.648 1.00 82.38 167 PRO A O 1
ATOM 1278 N N . MET A 1 168 ? -9.390 6.657 6.348 1.00 78.94 168 MET A N 1
ATOM 1279 C CA . MET A 1 168 ? -9.130 5.840 7.536 1.00 78.94 168 MET A CA 1
ATOM 1280 C C . MET A 1 168 ? -9.439 6.599 8.826 1.00 78.94 168 MET A C 1
ATOM 1282 O O . MET A 1 168 ? -8.541 6.963 9.584 1.00 78.94 168 MET A O 1
ATOM 1286 N N . PHE A 1 169 ? -10.715 6.833 9.113 1.00 76.94 169 PHE A N 1
ATOM 1287 C CA . PHE A 1 169 ? -11.142 7.336 10.419 1.00 76.94 169 PHE A CA 1
ATOM 1288 C C . PHE A 1 169 ? -12.107 6.361 11.080 1.00 76.94 169 PHE A C 1
ATOM 1290 O O . PHE A 1 169 ? -12.925 5.719 10.424 1.00 76.94 169 PHE A O 1
ATOM 1297 N N . ARG A 1 170 ? -12.051 6.289 12.408 1.00 79.62 170 ARG A N 1
ATOM 1298 C CA . ARG A 1 170 ? -13.004 5.515 13.193 1.00 79.62 170 ARG A CA 1
ATOM 1299 C C . ARG A 1 170 ? -14.381 6.190 13.122 1.00 79.62 170 ARG A C 1
ATOM 1301 O O . ARG A 1 170 ? -14.477 7.375 13.485 1.00 79.62 170 ARG A O 1
ATOM 1308 N N . PRO A 1 171 ? -15.442 5.480 12.694 1.00 71.06 171 PRO A N 1
ATOM 1309 C CA . PRO A 1 171 ? -16.809 5.979 12.777 1.00 71.06 171 PRO A CA 1
ATOM 1310 C C . PRO A 1 171 ? -17.186 6.358 14.222 1.00 71.06 171 PRO A C 1
ATOM 1312 O O . PRO A 1 171 ? -16.622 5.815 15.171 1.00 71.06 171 PRO A O 1
ATOM 1315 N N . PRO A 1 172 ? -18.135 7.285 14.433 1.00 67.62 172 PRO A N 1
ATOM 1316 C CA . PRO A 1 172 ? -18.551 7.704 15.775 1.00 67.62 172 PRO A CA 1
ATOM 1317 C C . PRO A 1 172 ? -19.369 6.645 16.543 1.00 67.62 172 PRO A C 1
ATOM 1319 O O . PRO A 1 172 ? -19.766 6.901 17.676 1.00 67.62 172 PRO A O 1
ATOM 1322 N N . VAL A 1 173 ? -19.631 5.478 15.948 1.00 67.62 173 VAL A N 1
ATOM 1323 C CA . VAL A 1 173 ? -20.409 4.387 16.550 1.00 67.62 173 VAL A CA 1
ATOM 1324 C C . VAL A 1 173 ? -19.512 3.550 17.469 1.00 67.62 173 VAL A C 1
ATOM 1326 O O . VAL A 1 173 ? -18.377 3.229 17.114 1.00 67.62 173 VAL A O 1
ATOM 1329 N N . ALA A 1 174 ? -20.013 3.227 18.664 1.00 64.62 174 ALA A N 1
ATOM 1330 C CA . ALA A 1 174 ? -19.363 2.337 19.622 1.00 64.62 174 ALA A CA 1
ATOM 1331 C C . ALA A 1 174 ? -20.200 1.052 19.785 1.00 64.62 174 ALA A C 1
ATOM 1333 O O . ALA A 1 174 ? -21.406 1.171 20.010 1.00 64.62 174 ALA A O 1
ATOM 1334 N N . PRO A 1 175 ? -19.594 -0.152 19.728 1.00 69.94 175 PRO A N 1
ATOM 1335 C CA . PRO A 1 175 ? -18.171 -0.437 19.482 1.00 69.94 175 PRO A CA 1
ATOM 1336 C C . PRO A 1 175 ? -17.731 -0.132 18.030 1.00 69.94 175 PRO A C 1
ATOM 1338 O O . PRO A 1 175 ? -18.590 0.040 17.169 1.00 69.94 175 PRO A O 1
ATOM 1341 N N . PRO A 1 176 ? -16.412 -0.042 17.744 1.00 71.50 176 PRO A N 1
ATOM 1342 C CA . PRO A 1 176 ? -15.912 0.232 16.397 1.00 71.50 176 PRO A CA 1
ATOM 1343 C C . PRO A 1 176 ? -16.341 -0.869 15.424 1.00 71.50 176 PRO A C 1
ATOM 1345 O O . PRO A 1 176 ? -15.992 -2.035 15.619 1.00 71.50 176 PRO A O 1
ATOM 1348 N N . GLU A 1 177 ? -17.072 -0.493 14.380 1.00 81.12 177 GLU A N 1
ATOM 1349 C CA . GLU A 1 177 ? -17.460 -1.414 13.314 1.00 81.12 177 GLU A CA 1
ATOM 1350 C C . GLU A 1 177 ? -16.257 -1.684 12.388 1.00 81.12 177 GLU A C 1
ATOM 1352 O O . GLU A 1 177 ? -15.599 -0.727 11.958 1.00 81.12 177 GLU A O 1
ATOM 1357 N N . PRO A 1 178 ? -15.915 -2.957 12.119 1.00 86.75 178 PRO A N 1
ATOM 1358 C CA . PRO A 1 178 ? -14.830 -3.294 11.209 1.00 86.75 178 PRO A CA 1
ATOM 1359 C C . PRO A 1 178 ? -15.199 -3.052 9.745 1.00 86.75 178 PRO A C 1
ATOM 1361 O O . PRO A 1 178 ? -16.356 -3.139 9.346 1.00 86.75 178 PRO A O 1
ATOM 1364 N N . ILE A 1 179 ? -14.175 -2.847 8.924 1.00 87.25 179 ILE A N 1
ATOM 1365 C CA . ILE A 1 179 ? -14.258 -2.931 7.468 1.00 87.25 179 ILE A CA 1
ATOM 1366 C C . ILE A 1 179 ? -13.792 -4.330 7.067 1.00 87.25 179 ILE A C 1
ATOM 1368 O O . ILE A 1 179 ? -12.612 -4.648 7.212 1.00 87.25 179 ILE A O 1
ATOM 1372 N N . THR A 1 180 ? -14.687 -5.166 6.548 1.00 90.06 180 THR A N 1
ATOM 1373 C CA . THR A 1 180 ? -14.296 -6.479 6.020 1.00 90.06 180 THR A CA 1
ATOM 1374 C C . THR A 1 180 ? -13.504 -6.294 4.729 1.00 90.06 180 THR A C 1
ATOM 1376 O O . THR A 1 180 ? -14.043 -5.884 3.704 1.00 90.06 180 THR A O 1
ATOM 1379 N N . LEU A 1 181 ? -12.204 -6.583 4.787 1.00 88.69 181 LEU A N 1
ATOM 1380 C CA . LEU A 1 181 ? -11.301 -6.518 3.638 1.00 88.69 181 LEU A CA 1
ATOM 1381 C C . LEU A 1 181 ? -11.433 -7.758 2.753 1.00 88.69 181 LEU A C 1
ATOM 1383 O O . LEU A 1 181 ? -11.322 -7.673 1.534 1.00 88.69 181 LEU A O 1
ATOM 1387 N N . PHE A 1 182 ? -11.662 -8.918 3.371 1.00 89.50 182 PHE A N 1
ATOM 1388 C CA . PHE A 1 182 ? -11.758 -10.191 2.669 1.00 89.50 182 PHE A CA 1
ATOM 1389 C C . PHE A 1 182 ? -12.625 -11.177 3.435 1.00 89.50 182 PHE A C 1
ATOM 1391 O O . PHE A 1 182 ? -12.512 -11.288 4.652 1.00 89.50 182 PHE A O 1
ATOM 1398 N N . GLN A 1 183 ? -13.424 -11.962 2.718 1.00 88.44 183 GLN A N 1
ATOM 1399 C CA . GLN A 1 183 ? -14.187 -13.063 3.288 1.00 88.44 183 GLN A CA 1
ATOM 1400 C C . GLN A 1 183 ? -14.119 -14.269 2.357 1.00 88.44 183 GLN A C 1
ATOM 1402 O O . GLN A 1 183 ? -14.443 -14.186 1.173 1.00 88.44 183 GLN A O 1
ATOM 1407 N N . LYS A 1 184 ? -13.731 -15.416 2.912 1.00 84.56 184 LYS A N 1
ATOM 1408 C CA . LYS A 1 184 ? -13.780 -16.704 2.228 1.00 84.56 184 LYS A CA 1
ATOM 1409 C C . LYS A 1 184 ? -14.792 -17.597 2.928 1.00 84.56 184 LYS A C 1
ATOM 1411 O O . LYS A 1 184 ? -14.578 -18.014 4.069 1.00 84.56 184 LYS A O 1
ATOM 1416 N N . LEU A 1 185 ? -15.886 -17.886 2.223 1.00 82.06 185 LEU A N 1
ATOM 1417 C CA . LEU A 1 185 ? -16.987 -18.710 2.724 1.00 82.06 185 LEU A CA 1
ATOM 1418 C C . LEU A 1 185 ? -16.465 -20.037 3.288 1.00 82.06 185 LEU A C 1
ATOM 1420 O O . LEU A 1 185 ? -15.692 -20.740 2.637 1.00 82.06 185 LEU A O 1
ATOM 1424 N N . GLY A 1 186 ? -16.865 -20.348 4.522 1.00 79.88 186 GLY A N 1
ATOM 1425 C CA . GLY A 1 186 ? -16.460 -21.565 5.231 1.00 79.88 186 GLY A CA 1
ATOM 1426 C C . GLY A 1 186 ? -14.998 -21.612 5.700 1.00 79.88 186 GLY A C 1
ATOM 1427 O O . GLY A 1 186 ? -14.592 -22.633 6.246 1.00 79.88 186 GLY A O 1
ATOM 1428 N N . VAL A 1 187 ? -14.202 -20.550 5.507 1.00 81.00 187 VAL A N 1
ATOM 1429 C CA . VAL A 1 187 ? -12.783 -20.507 5.914 1.00 81.00 187 VAL A CA 1
ATOM 1430 C C . VAL A 1 187 ? -12.509 -19.408 6.936 1.00 81.00 187 VAL A C 1
ATOM 1432 O O . VAL A 1 187 ? -11.897 -19.680 7.965 1.00 81.00 187 VAL A O 1
ATOM 1435 N N . GLY A 1 188 ? -12.931 -18.173 6.667 1.00 83.00 188 GLY A N 1
ATOM 1436 C CA . GLY A 1 188 ? -12.606 -17.039 7.531 1.00 83.00 188 GLY A CA 1
ATOM 1437 C C . GLY A 1 188 ? -12.803 -15.687 6.866 1.00 83.00 188 GLY A C 1
ATOM 1438 O O . GLY A 1 188 ? -13.089 -15.606 5.669 1.00 83.00 188 GLY A O 1
ATOM 1439 N N . GLN A 1 189 ? -12.615 -14.631 7.649 1.00 87.94 189 GLN A N 1
ATOM 1440 C CA . GLN A 1 189 ? -12.630 -13.252 7.175 1.00 87.94 189 GLN A CA 1
ATOM 1441 C C . GLN A 1 189 ? -11.470 -12.444 7.757 1.00 87.94 189 GLN A C 1
ATOM 1443 O O . GLN A 1 189 ? -10.953 -12.758 8.832 1.00 87.94 189 GLN A O 1
ATOM 1448 N N . LEU A 1 190 ? -11.046 -11.430 7.006 1.00 87.81 190 LEU A N 1
ATOM 1449 C CA . LEU A 1 190 ? -10.077 -10.423 7.402 1.00 87.81 190 LEU A CA 1
ATOM 1450 C C . LEU A 1 190 ? -10.806 -9.096 7.588 1.00 87.81 190 LEU A C 1
ATOM 1452 O O . LEU A 1 190 ? -11.293 -8.513 6.620 1.00 87.81 190 LEU A O 1
ATOM 1456 N N . ASP A 1 191 ? -10.808 -8.612 8.820 1.00 88.44 191 ASP A N 1
ATOM 1457 C CA . ASP A 1 191 ? -11.459 -7.370 9.214 1.00 88.44 191 ASP A CA 1
ATOM 1458 C C . ASP A 1 191 ? -10.422 -6.308 9.587 1.00 88.44 191 ASP A C 1
ATOM 1460 O O . ASP A 1 191 ? -9.482 -6.582 10.334 1.00 88.44 191 ASP A O 1
ATOM 1464 N N . LEU A 1 192 ? -10.608 -5.085 9.092 1.00 87.88 192 LEU A N 1
ATOM 1465 C CA . LEU A 1 192 ? -9.831 -3.897 9.428 1.00 87.88 192 LEU A CA 1
ATOM 1466 C C . LEU A 1 192 ? -10.613 -3.024 10.412 1.00 87.88 192 LEU A C 1
ATOM 1468 O O . LEU A 1 192 ? -11.643 -2.445 10.082 1.00 87.88 192 LEU A O 1
ATOM 1472 N N . TYR A 1 193 ? -10.079 -2.866 11.613 1.00 85.06 193 TYR A N 1
ATOM 1473 C CA . TYR A 1 193 ? -10.580 -1.957 12.631 1.00 85.06 193 TYR A CA 1
ATOM 1474 C C . TYR A 1 193 ? -9.770 -0.672 12.603 1.00 85.06 193 TYR A C 1
ATOM 1476 O O . TYR A 1 193 ? -8.570 -0.688 12.872 1.00 85.06 193 TYR A O 1
ATOM 1484 N N . ILE A 1 194 ? -10.421 0.457 12.344 1.00 82.62 194 ILE A N 1
ATOM 1485 C CA . ILE A 1 194 ? -9.788 1.766 12.503 1.00 82.62 194 ILE A CA 1
ATOM 1486 C C . ILE A 1 194 ? -9.983 2.206 13.954 1.00 82.62 194 ILE A C 1
ATOM 1488 O O . ILE A 1 194 ? -11.102 2.404 14.425 1.00 82.62 194 ILE A O 1
ATOM 1492 N N . LEU A 1 195 ? -8.883 2.335 14.683 1.00 79.50 195 LEU A N 1
ATOM 1493 C CA . LEU A 1 195 ? -8.852 2.678 16.101 1.00 79.50 195 LEU A CA 1
ATOM 1494 C C . LEU A 1 195 ? -8.721 4.194 16.305 1.00 79.50 195 LEU A C 1
ATOM 1496 O O . LEU A 1 195 ? -9.444 4.766 17.129 1.00 79.50 195 LEU A O 1
ATOM 1500 N N . THR A 1 196 ? -7.853 4.843 15.524 1.00 72.81 196 THR A N 1
ATOM 1501 C CA . THR A 1 196 ? -7.645 6.298 15.498 1.00 72.81 196 THR A CA 1
ATOM 1502 C C . THR A 1 196 ? -7.289 6.778 14.084 1.00 72.81 196 THR A C 1
ATOM 1504 O O . THR A 1 196 ? -6.737 6.012 13.300 1.00 72.81 196 THR A O 1
ATOM 1507 N N . PRO A 1 197 ? -7.557 8.049 13.745 1.00 71.50 197 PRO A N 1
ATOM 1508 C CA . PRO A 1 197 ? -8.291 9.033 14.537 1.00 71.50 197 PRO A CA 1
ATOM 1509 C C . PRO A 1 197 ? -9.814 8.822 14.455 1.00 71.50 197 PRO A C 1
ATOM 1511 O O . PRO A 1 197 ? -10.321 8.182 13.539 1.00 71.50 197 PRO A O 1
ATOM 1514 N N . ALA A 1 198 ? -10.568 9.350 15.422 1.00 76.56 198 ALA A N 1
ATOM 1515 C CA . ALA A 1 198 ? -12.032 9.356 15.347 1.00 76.56 198 ALA A CA 1
ATOM 1516 C C . ALA A 1 198 ? -12.518 10.457 14.398 1.00 76.56 198 ALA A C 1
ATOM 1518 O O . ALA A 1 198 ? -11.983 11.561 14.431 1.00 76.56 198 ALA A O 1
ATOM 1519 N N . LYS A 1 199 ? -13.576 10.196 13.617 1.00 73.00 199 LYS A N 1
ATOM 1520 C CA . LYS A 1 199 ? -14.111 11.142 12.614 1.00 73.00 199 LYS A CA 1
ATOM 1521 C C . LYS A 1 199 ? -14.343 12.564 13.149 1.00 73.00 199 LYS A C 1
ATOM 1523 O O . LYS A 1 199 ? -14.146 13.538 12.433 1.00 73.00 199 LYS A O 1
ATOM 1528 N N . ASN A 1 200 ? -14.761 12.677 14.409 1.00 73.50 200 ASN A N 1
ATOM 1529 C CA . ASN A 1 200 ? -15.096 13.950 15.050 1.00 73.50 200 ASN A CA 1
ATOM 1530 C C . ASN A 1 200 ? -14.030 14.418 16.053 1.00 73.50 200 ASN A C 1
ATOM 1532 O O . ASN A 1 200 ? -14.313 15.299 16.863 1.00 73.50 200 ASN A O 1
ATOM 1536 N N . SER A 1 201 ? -12.828 13.829 16.062 1.00 75.00 201 SER A N 1
ATOM 1537 C CA . SER A 1 201 ? -11.776 14.324 16.948 1.00 75.00 201 SER A CA 1
ATOM 1538 C C . SER A 1 201 ? -11.281 15.686 16.463 1.00 75.00 201 SER A C 1
ATOM 1540 O O . SER A 1 201 ? -11.103 15.916 15.265 1.00 75.00 201 SER A O 1
ATOM 1542 N N . HIS A 1 202 ? -11.029 16.592 17.409 1.00 72.62 202 HIS A N 1
ATOM 1543 C CA . HIS A 1 202 ? -10.427 17.892 17.113 1.00 72.62 202 HIS A CA 1
ATOM 1544 C C . HIS A 1 202 ? -9.086 17.731 16.380 1.00 72.62 202 HIS A C 1
ATOM 1546 O O . HIS A 1 202 ? -8.774 18.504 15.480 1.00 72.62 202 HIS A O 1
ATOM 1552 N N . GLU A 1 203 ? -8.325 16.689 16.725 1.00 67.00 203 GLU A N 1
ATOM 1553 C CA . GLU A 1 203 ? -7.079 16.307 16.058 1.00 67.00 203 GLU A CA 1
ATOM 1554 C C . GLU A 1 203 ? -7.293 15.968 14.578 1.00 67.00 203 GLU A C 1
ATOM 1556 O O . GLU A 1 203 ? -6.595 16.520 13.736 1.00 67.00 203 GLU A O 1
ATOM 1561 N N . TYR A 1 204 ? -8.294 15.143 14.237 1.00 72.44 204 TYR A N 1
ATOM 1562 C CA . TYR A 1 204 ? -8.600 14.811 12.843 1.00 72.44 204 TYR A CA 1
ATOM 1563 C C . TYR A 1 204 ? -9.052 16.040 12.058 1.00 72.44 204 TYR A C 1
ATOM 1565 O O . TYR A 1 204 ? -8.578 16.277 10.953 1.00 72.44 204 TYR A O 1
ATOM 1573 N N . GLN A 1 205 ? -9.940 16.853 12.634 1.00 72.31 205 GLN A N 1
ATOM 1574 C CA . GLN A 1 205 ? -10.423 18.070 11.977 1.00 72.31 205 GLN A CA 1
ATOM 1575 C C . GLN A 1 205 ? -9.294 19.082 11.748 1.00 72.31 205 GLN A C 1
ATOM 1577 O O . GLN A 1 205 ? -9.199 19.659 10.668 1.00 72.31 205 GLN A O 1
ATOM 1582 N N . THR A 1 206 ? -8.421 19.262 12.742 1.00 67.75 206 THR A N 1
ATOM 1583 C CA . THR A 1 206 ? -7.227 20.115 12.655 1.00 67.75 206 THR A CA 1
ATOM 1584 C C . THR A 1 206 ? -6.273 19.588 11.591 1.00 67.75 206 THR A C 1
ATOM 1586 O O . THR A 1 206 ? -5.891 20.337 10.707 1.00 67.75 206 THR A O 1
ATOM 1589 N N . PHE A 1 207 ? -5.968 18.290 11.599 1.00 67.56 207 PHE A N 1
ATOM 1590 C CA . PHE A 1 207 ? -5.111 17.645 10.607 1.00 67.56 207 PHE A CA 1
ATOM 1591 C C . PHE A 1 207 ? -5.640 17.776 9.173 1.00 67.56 207 PHE A C 1
ATOM 1593 O O . PHE A 1 207 ? -4.880 18.057 8.255 1.00 67.56 207 PHE A O 1
ATOM 1600 N N . MET A 1 208 ? -6.947 17.601 8.974 1.00 70.69 208 MET A N 1
ATOM 1601 C CA . MET A 1 208 ? -7.571 17.725 7.655 1.00 70.69 208 MET A CA 1
ATOM 1602 C C . MET A 1 208 ? -7.637 19.179 7.170 1.00 70.69 208 MET A C 1
ATOM 1604 O O . MET A 1 208 ? -7.575 19.418 5.965 1.00 70.69 208 MET A O 1
ATOM 1608 N N . ARG A 1 209 ? -7.771 20.147 8.089 1.00 67.50 209 ARG A N 1
ATOM 1609 C CA . ARG A 1 209 ? -7.753 21.588 7.787 1.00 67.50 209 ARG A CA 1
ATOM 1610 C C . ARG A 1 209 ? -6.342 22.083 7.488 1.00 67.50 209 ARG A C 1
ATOM 1612 O O . ARG A 1 209 ? -6.144 22.792 6.508 1.00 67.50 209 ARG A O 1
ATOM 1619 N N . ASP A 1 210 ? -5.393 21.695 8.329 1.00 61.59 210 ASP A N 1
ATOM 1620 C CA . ASP A 1 210 ? -4.005 22.154 8.320 1.00 61.59 210 ASP A CA 1
ATOM 1621 C C . ASP A 1 210 ? -3.115 21.198 7.515 1.00 61.59 210 ASP A C 1
ATOM 1623 O O . ASP A 1 210 ? -1.895 21.199 7.685 1.00 61.59 210 ASP A O 1
ATOM 1627 N N . TRP A 1 211 ? -3.732 20.362 6.664 1.00 58.56 211 TRP A N 1
ATOM 1628 C CA . TRP A 1 211 ? -3.030 19.367 5.871 1.00 58.56 211 TRP A CA 1
ATOM 1629 C C . TRP A 1 211 ? -1.887 20.049 5.121 1.00 58.56 211 TRP A C 1
ATOM 1631 O O . TRP A 1 211 ? -2.130 20.950 4.312 1.00 58.56 211 TRP A O 1
ATOM 1641 N N . PRO A 1 212 ? -0.642 19.652 5.394 1.00 52.53 212 PRO A N 1
ATOM 1642 C CA . PRO A 1 212 ? 0.490 20.402 4.912 1.00 52.53 212 PRO A CA 1
ATOM 1643 C C . PRO A 1 212 ? 0.673 20.181 3.407 1.00 52.53 212 PRO A C 1
ATOM 1645 O O . PRO A 1 212 ? 0.663 19.045 2.933 1.00 52.53 212 PRO A O 1
ATOM 1648 N N . ASP A 1 213 ? 0.966 21.256 2.669 1.00 49.16 213 ASP A N 1
ATOM 1649 C CA . ASP A 1 213 ? 1.479 21.228 1.285 1.00 49.16 213 ASP A CA 1
ATOM 1650 C C . ASP A 1 213 ? 2.920 20.631 1.214 1.00 49.16 213 ASP A C 1
ATOM 1652 O O . ASP A 1 213 ? 3.749 21.051 0.412 1.00 49.16 213 ASP A O 1
ATOM 1656 N N . GLY A 1 214 ? 3.256 19.652 2.070 1.00 43.97 214 GLY A N 1
ATOM 1657 C CA . GLY A 1 214 ? 4.566 18.982 2.135 1.00 43.97 214 GLY A CA 1
ATOM 1658 C C . GLY A 1 214 ? 5.408 19.243 3.396 1.00 43.97 214 GLY A C 1
ATOM 1659 O O . GLY A 1 214 ? 6.531 18.753 3.490 1.00 43.97 214 GLY A O 1
ATOM 1660 N N . ALA A 1 215 ? 4.903 19.972 4.392 1.00 35.75 215 ALA A N 1
ATOM 1661 C CA . ALA A 1 215 ? 5.575 20.140 5.684 1.00 35.75 215 ALA A CA 1
ATOM 1662 C C . ALA A 1 215 ? 5.262 18.990 6.665 1.00 35.75 215 ALA A C 1
ATOM 1664 O O . ALA A 1 215 ? 4.139 18.822 7.125 1.00 35.75 215 ALA A O 1
ATOM 1665 N N . SER A 1 216 ? 6.285 18.208 7.004 1.00 40.66 216 SER A N 1
ATOM 1666 C CA . SER A 1 216 ? 6.241 17.131 8.002 1.00 40.66 216 SER A CA 1
ATOM 1667 C C . SER A 1 216 ? 5.654 17.603 9.350 1.00 40.66 216 SER A C 1
ATOM 1669 O O . SER A 1 216 ? 6.146 18.597 9.894 1.00 40.66 216 SER A O 1
ATOM 1671 N N . PRO A 1 217 ? 4.678 16.895 9.956 1.00 39.72 217 PRO A N 1
ATOM 1672 C CA . PRO A 1 217 ? 4.373 17.079 11.367 1.00 39.72 217 PRO A CA 1
ATOM 1673 C C . PRO A 1 217 ? 5.554 16.534 12.182 1.00 39.72 217 PRO A C 1
ATOM 1675 O O . PRO A 1 217 ? 5.695 15.326 12.376 1.00 39.72 217 PRO A O 1
ATOM 1678 N N . GLN A 1 218 ? 6.437 17.419 12.649 1.00 34.75 218 GLN A N 1
ATOM 1679 C CA . GLN A 1 218 ? 7.465 17.054 13.624 1.00 34.75 218 GLN A CA 1
ATOM 1680 C C . GLN A 1 218 ? 6.766 16.640 14.924 1.00 34.75 218 GLN A C 1
ATOM 1682 O O . GLN A 1 218 ? 6.318 17.489 15.690 1.00 34.75 218 GLN A O 1
ATOM 1687 N N . GLY A 1 219 ? 6.637 15.334 15.168 1.00 33.44 219 GLY A N 1
ATOM 1688 C CA . GLY A 1 219 ? 6.103 14.838 16.439 1.00 33.44 219 GLY A CA 1
ATOM 1689 C C . GLY A 1 219 ? 5.464 13.453 16.428 1.00 33.44 219 GLY A C 1
ATOM 1690 O O . GLY A 1 219 ? 5.263 12.897 17.509 1.00 33.44 219 GLY A O 1
ATOM 1691 N N . ALA A 1 220 ? 5.173 12.858 15.266 1.00 37.78 220 ALA A N 1
ATOM 1692 C CA . ALA A 1 220 ? 4.682 11.483 15.227 1.00 37.78 220 ALA A CA 1
ATOM 1693 C C . ALA A 1 220 ? 5.833 10.519 15.555 1.00 37.78 220 ALA A C 1
ATOM 1695 O O . ALA A 1 220 ? 6.699 10.239 14.730 1.00 37.78 220 ALA A O 1
ATOM 1696 N N . LYS A 1 221 ? 5.886 10.039 16.800 1.00 31.09 221 LYS A N 1
ATOM 1697 C CA . LYS A 1 221 ? 6.786 8.946 17.178 1.00 31.09 221 LYS A CA 1
ATOM 1698 C C . LYS A 1 221 ? 6.319 7.679 16.447 1.00 31.09 221 LYS A C 1
ATOM 1700 O O . LYS A 1 221 ? 5.305 7.107 16.838 1.00 31.09 221 LYS A O 1
ATOM 1705 N N . SER A 1 222 ? 7.028 7.273 15.393 1.00 35.47 222 SER A N 1
ATOM 1706 C CA . SER A 1 222 ? 6.861 5.950 14.772 1.00 35.47 222 SER A CA 1
ATOM 1707 C C . SER A 1 222 ? 7.405 4.889 15.734 1.00 35.47 222 SER A C 1
ATOM 1709 O O . SER A 1 222 ? 8.494 5.030 16.298 1.00 35.47 222 SER A O 1
ATOM 1711 N N . TYR A 1 223 ? 6.588 3.868 15.982 1.00 33.94 223 TYR A N 1
ATOM 1712 C CA . TYR A 1 223 ? 6.905 2.710 16.809 1.00 33.94 223 TYR A CA 1
ATOM 1713 C C . TYR A 1 223 ? 6.617 1.454 15.982 1.00 33.94 223 TYR A C 1
ATOM 1715 O O . TYR A 1 223 ? 5.593 1.421 15.297 1.00 33.94 223 TYR A O 1
ATOM 1723 N N . PRO A 1 224 ? 7.470 0.418 16.071 1.00 37.00 224 PRO A N 1
ATOM 1724 C CA . PRO A 1 224 ? 7.436 -0.721 15.162 1.00 37.00 224 PRO A CA 1
ATOM 1725 C C . PRO A 1 224 ? 6.069 -1.418 15.138 1.00 37.00 224 PRO A C 1
ATOM 1727 O O . PRO A 1 224 ? 5.453 -1.662 16.183 1.00 37.00 224 PRO A O 1
ATOM 1730 N N . ALA A 1 225 ? 5.613 -1.796 13.941 1.00 41.34 225 ALA A N 1
ATOM 1731 C CA . ALA A 1 225 ? 4.447 -2.662 13.772 1.00 41.34 225 ALA A CA 1
ATOM 1732 C C . ALA A 1 225 ? 4.614 -3.966 14.578 1.00 41.34 225 ALA A C 1
ATOM 1734 O O . ALA A 1 225 ? 5.636 -4.648 14.480 1.00 41.34 225 ALA A O 1
ATOM 1735 N N . CYS A 1 226 ? 3.606 -4.324 15.377 1.00 37.97 226 CYS A N 1
ATOM 1736 C CA . CYS A 1 226 ? 3.631 -5.515 16.224 1.00 37.97 226 CYS A CA 1
ATOM 1737 C C . CYS A 1 226 ? 2.575 -6.522 15.755 1.00 37.97 226 CYS A C 1
ATOM 1739 O O . CYS A 1 226 ? 1.391 -6.200 15.623 1.00 37.97 226 CYS A O 1
ATOM 1741 N N . VAL A 1 227 ? 3.010 -7.762 15.531 1.00 42.53 227 VAL A N 1
ATOM 1742 C CA . VAL A 1 227 ? 2.137 -8.896 15.211 1.00 42.53 227 VAL A CA 1
ATOM 1743 C C . VAL A 1 227 ? 1.806 -9.623 16.507 1.00 42.53 227 VAL A C 1
ATOM 1745 O O . VAL A 1 227 ? 2.708 -10.117 17.181 1.00 42.53 227 VAL A O 1
ATOM 1748 N N . TYR A 1 228 ? 0.523 -9.718 16.849 1.00 39.62 228 TYR A N 1
ATOM 1749 C CA . TYR A 1 228 ? 0.065 -10.504 17.993 1.00 39.62 228 TYR A CA 1
ATOM 1750 C C . TYR A 1 228 ? -0.653 -11.755 17.476 1.00 39.62 228 TYR A C 1
ATOM 1752 O O . TYR A 1 228 ? -1.715 -11.684 16.861 1.00 39.62 228 TYR A O 1
ATOM 1760 N N . GLY A 1 229 ? -0.063 -12.930 17.695 1.00 33.59 229 GLY A N 1
ATOM 1761 C CA . GLY A 1 229 ? -0.682 -14.209 17.346 1.00 33.59 229 GLY A CA 1
ATOM 1762 C C . GLY A 1 229 ? -1.451 -14.798 18.527 1.00 33.59 229 GLY A C 1
ATOM 1763 O O . GLY A 1 229 ? -0.854 -15.065 19.564 1.00 33.59 229 GLY A O 1
ATOM 1764 N N . HIS A 1 230 ? -2.753 -15.043 18.367 1.00 35.16 230 HIS A N 1
ATOM 1765 C CA . HIS A 1 230 ? -3.534 -15.934 19.232 1.00 35.16 230 HIS A CA 1
ATOM 1766 C C . HIS A 1 230 ? -3.785 -17.255 18.475 1.00 35.16 230 HIS A C 1
ATOM 1768 O O . HIS A 1 230 ? -3.964 -17.218 17.256 1.00 35.16 230 HIS A O 1
ATOM 1774 N N . PRO A 1 231 ? -3.866 -18.427 19.136 1.00 34.16 231 PRO A N 1
ATOM 1775 C CA . PRO A 1 231 ? -4.016 -19.735 18.472 1.00 34.16 231 PRO A CA 1
ATOM 1776 C C . PRO A 1 231 ? -5.220 -19.885 17.520 1.00 34.16 231 PRO A C 1
ATOM 1778 O O . PRO A 1 231 ? -5.232 -20.796 16.699 1.00 34.16 231 PRO A O 1
ATOM 1781 N N . HIS A 1 232 ? -6.206 -18.984 17.585 1.00 42.69 232 HIS A N 1
ATOM 1782 C CA . HIS A 1 232 ? -7.398 -18.983 16.722 1.00 42.69 232 HIS A CA 1
ATOM 1783 C C . HIS A 1 232 ? -7.641 -17.658 15.980 1.00 42.69 232 HIS A C 1
ATOM 1785 O O . HIS A 1 232 ? -8.605 -17.558 15.224 1.00 42.69 232 HIS A O 1
ATOM 1791 N N . LYS A 1 233 ? -6.807 -16.634 16.210 1.00 42.38 233 LYS A N 1
ATOM 1792 C CA . LYS A 1 233 ? -6.946 -15.295 15.619 1.00 42.38 233 LYS A CA 1
ATOM 1793 C C . LYS A 1 233 ? -5.570 -14.678 15.412 1.00 42.38 233 LYS A C 1
ATOM 1795 O O . LYS A 1 233 ? -4.772 -14.609 16.346 1.00 42.38 233 LYS A O 1
ATOM 1800 N N . THR A 1 234 ? -5.288 -14.212 14.203 1.00 46.62 234 THR A N 1
ATOM 1801 C CA . THR A 1 234 ? -4.053 -13.469 13.927 1.00 46.62 234 THR A CA 1
ATOM 1802 C C . THR A 1 234 ? -4.372 -11.981 13.937 1.00 46.62 234 THR A C 1
ATOM 1804 O O . THR A 1 234 ? -5.235 -11.537 13.180 1.00 46.62 234 THR A O 1
ATOM 1807 N N . TYR A 1 235 ? -3.701 -11.231 14.812 1.00 45.34 235 TYR A N 1
ATOM 1808 C CA . TYR A 1 235 ? -3.872 -9.792 14.968 1.00 45.34 235 TYR A CA 1
ATOM 1809 C C . TYR A 1 235 ? -2.653 -9.052 14.421 1.00 45.34 235 TYR A C 1
ATOM 1811 O O . TYR A 1 235 ? -1.507 -9.385 14.738 1.00 45.34 235 TYR A O 1
ATOM 1819 N N . PHE A 1 236 ? -2.908 -7.989 13.668 1.00 43.78 236 PHE A N 1
ATOM 1820 C CA . PHE A 1 236 ? -1.893 -7.040 13.223 1.00 43.78 236 PHE A CA 1
ATOM 1821 C C . PHE A 1 236 ? -2.238 -5.678 13.784 1.00 43.78 236 PHE A C 1
ATOM 1823 O O . PHE A 1 236 ? -3.322 -5.177 13.510 1.00 43.78 236 PHE A O 1
ATOM 1830 N N . ALA A 1 237 ? -1.339 -5.085 14.565 1.00 36.38 237 ALA A N 1
ATOM 1831 C CA . ALA A 1 237 ? -1.505 -3.729 15.065 1.00 36.38 237 ALA A CA 1
ATOM 1832 C C . ALA A 1 237 ? -0.337 -2.863 14.582 1.00 36.38 237 ALA A C 1
ATOM 1834 O O . ALA A 1 237 ? 0.823 -3.119 14.917 1.00 36.38 237 ALA A O 1
ATOM 1835 N N . ALA A 1 238 ? -0.647 -1.816 13.816 1.00 37.53 238 ALA A N 1
ATOM 1836 C CA . ALA A 1 238 ? 0.307 -0.753 13.515 1.00 37.53 238 ALA A CA 1
ATOM 1837 C C . ALA A 1 238 ? 0.310 0.234 14.697 1.00 37.53 238 ALA A C 1
ATOM 1839 O O . ALA A 1 238 ? -0.724 0.824 15.025 1.00 37.53 238 ALA A O 1
ATOM 1840 N N . GLN A 1 239 ? 1.444 0.385 15.391 1.00 35.03 239 GLN A N 1
ATOM 1841 C CA . GLN A 1 239 ? 1.506 1.074 16.690 1.00 35.03 239 GLN A CA 1
ATOM 1842 C C . GLN A 1 239 ? 1.454 2.606 16.649 1.00 35.03 239 GLN A C 1
ATOM 1844 O O . GLN A 1 239 ? 1.467 3.239 17.705 1.00 35.03 239 GLN A O 1
ATOM 1849 N N . SER A 1 240 ? 1.160 3.206 15.496 1.00 41.84 240 SER A N 1
ATOM 1850 C CA . SER A 1 240 ? 0.586 4.560 15.455 1.00 41.84 240 SER A CA 1
ATOM 1851 C C . SER A 1 240 ? -0.788 4.650 16.156 1.00 41.84 240 SER A C 1
ATOM 1853 O O . SER A 1 240 ? -1.379 5.720 16.206 1.00 41.84 240 SER A O 1
ATOM 1855 N N . LYS A 1 241 ? -1.296 3.541 16.732 1.00 51.25 241 LYS A N 1
ATOM 1856 C CA . LYS A 1 241 ? -2.616 3.370 17.373 1.00 51.25 241 LYS A CA 1
ATOM 1857 C C . LYS A 1 241 ? -3.789 3.484 16.401 1.00 51.25 241 LYS A C 1
ATOM 1859 O O . LYS A 1 241 ? -4.928 3.491 16.850 1.00 51.25 241 LYS A O 1
ATOM 1864 N N . CYS A 1 242 ? -3.519 3.511 15.094 1.00 65.12 242 CYS A N 1
ATOM 1865 C CA . CYS A 1 242 ? -4.508 3.876 14.085 1.00 65.12 242 CYS A CA 1
ATOM 1866 C C . CYS A 1 242 ? -5.372 2.716 13.599 1.00 65.12 242 CYS A C 1
ATOM 1868 O O . CYS A 1 242 ? -6.554 2.927 13.347 1.00 65.12 242 CYS A O 1
ATOM 1870 N N . ILE A 1 243 ? -4.824 1.503 13.476 1.00 72.62 243 ILE A N 1
ATOM 1871 C CA . ILE A 1 243 ? -5.526 0.376 12.847 1.00 72.62 243 ILE A CA 1
ATOM 1872 C C . ILE A 1 243 ? -5.184 -0.975 13.487 1.00 72.62 243 ILE A C 1
ATOM 1874 O O . ILE A 1 243 ? -4.079 -1.168 14.002 1.00 72.62 243 ILE A O 1
ATOM 1878 N N . ALA A 1 244 ? -6.121 -1.919 13.408 1.00 76.69 244 ALA A N 1
ATOM 1879 C CA . ALA A 1 244 ? -5.914 -3.325 13.726 1.00 76.69 244 ALA A CA 1
ATOM 1880 C C . ALA A 1 244 ? -6.554 -4.233 12.665 1.00 76.69 244 ALA A C 1
ATOM 1882 O O . ALA A 1 244 ? -7.737 -4.085 12.381 1.00 76.69 244 ALA A O 1
ATOM 1883 N N . CYS A 1 245 ? -5.810 -5.194 12.114 1.00 78.38 245 CYS A N 1
ATOM 1884 C CA . CYS A 1 245 ? -6.368 -6.223 11.232 1.00 78.38 245 CYS A CA 1
ATOM 1885 C C . CYS A 1 245 ? -6.555 -7.531 12.002 1.00 78.38 245 CYS A C 1
ATOM 1887 O O . CYS A 1 245 ? -5.634 -7.979 12.690 1.00 78.38 245 CYS A O 1
ATOM 1889 N N . VAL A 1 246 ? -7.723 -8.156 11.873 1.00 80.25 246 VAL A N 1
ATOM 1890 C CA . VAL A 1 246 ? -8.074 -9.405 12.554 1.00 80.25 246 VAL A CA 1
ATOM 1891 C C . VAL A 1 246 ? -8.464 -10.442 11.515 1.00 80.25 246 VAL A C 1
ATOM 1893 O O . VAL A 1 246 ? -9.438 -10.258 10.793 1.00 80.25 246 VAL A O 1
ATOM 1896 N N . TYR A 1 247 ? -7.711 -11.539 11.458 1.00 80.38 247 TYR A N 1
ATOM 1897 C CA . TYR A 1 247 ? -8.088 -12.719 10.685 1.00 80.38 247 TYR A CA 1
ATOM 1898 C C . TYR A 1 247 ? -8.622 -13.805 11.617 1.00 80.38 247 TYR A C 1
ATOM 1900 O O . TYR A 1 247 ? -7.938 -14.197 12.570 1.00 80.38 247 TYR A O 1
ATOM 1908 N N . GLY A 1 248 ? -9.830 -14.293 11.347 1.00 79.62 248 GLY A N 1
ATOM 1909 C CA . GLY A 1 248 ? -10.498 -15.302 12.166 1.00 79.62 248 GLY A CA 1
ATOM 1910 C C . GLY A 1 248 ? -11.602 -16.055 11.417 1.00 79.62 248 GLY A C 1
ATOM 1911 O O . GLY A 1 248 ? -11.854 -15.765 10.245 1.00 79.62 248 GLY A O 1
ATOM 1912 N N . PRO A 1 249 ? -12.246 -17.040 12.070 1.00 73.00 249 PRO A N 1
ATOM 1913 C CA . PRO A 1 249 ? -13.410 -17.725 11.508 1.00 73.00 249 PRO A CA 1
ATOM 1914 C C . PRO A 1 249 ? -14.544 -16.723 11.215 1.00 73.00 249 PRO A C 1
ATOM 1916 O O . PRO A 1 249 ? -14.580 -15.666 11.851 1.00 73.00 249 PRO A O 1
ATOM 1919 N N . PRO A 1 250 ? -15.447 -17.027 10.261 1.00 63.47 250 PRO A N 1
ATOM 1920 C CA . PRO A 1 250 ? -16.608 -16.177 10.006 1.00 63.47 250 PRO A CA 1
ATOM 1921 C C . PRO A 1 250 ? -17.481 -16.050 11.275 1.00 63.47 250 PRO A C 1
ATOM 1923 O O . PRO A 1 250 ? -17.431 -16.956 12.115 1.00 63.47 250 PRO A O 1
ATOM 1926 N N . PRO A 1 251 ? -18.219 -14.933 11.431 1.00 61.56 251 PRO A N 1
ATOM 1927 C CA . PRO A 1 251 ? -19.079 -14.682 12.587 1.00 61.56 251 PRO A CA 1
ATOM 1928 C C . PRO A 1 251 ? -20.210 -15.707 12.723 1.00 61.56 251 PRO A C 1
ATOM 1930 O O . PRO A 1 251 ? -20.657 -16.252 11.686 1.00 61.56 251 PRO A O 1
#

Secondary structure (DSSP, 8-state):
------------PPPPPHHHHSPPPSSSS-----S-EEEE---SSS--EEEEETTEEEEE---S-TT-TTHHHHTT-SEEEEEEE----TTTSHHHHHHHHHHHHHHHHHTT-SS-GGG--PPEEEEEEE---GG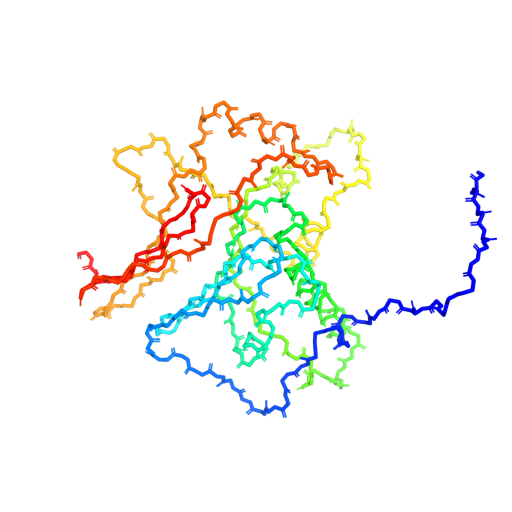G------------S---HHHHHHHHTT--PBP--B-SSSSPPPEEEEEETTTEEEEEEE-SSBTT-HHHHHHHHS--SS---TT------EEEEETTEEEEEETTTTEEEEEES--

InterPro domains:
  IPR026074 Microtubule associated protein 1 [PTHR13843] (15-216)
  IPR036866 Ribonuclease Z/Hydroxyacylglutathione hydrolase-like [G3DSA:3.60.15.10] (37-188)
  IPR036866 Ribonuclease Z/Hydroxyacylglutathione hydrolase-like [SSF56281] (41-102)
  IPR057480 Microtubule-associated protein 1A/B/S-like, MBL-like domain [PF25281] (17-216)

Radius of gyration: 19.71 Å; chains: 1; bounding box: 52×57×49 Å

Organism: Hippocampus comes (NCBI:txid109280)

Sequence (251 aa):
MHCFSVKGTGQLQSPASPFELLPPPATVGFLKLSRPCCYAFPAGRGDCAFFAVNGFTVLLDGGSDPRACFWKLVRHLDRVDALLLTHAGADNLGGVNSFLERKVAETQLDTMSDEGSARLISPELGVVFFNAPGRLRVEQRPSELKVSNCEPVTLRLLKELDIQPHPMFRPPVAPPEPITLFQKLGVGQLDLYILTPAKNSHEYQTFMRDWPDGASPQGAKSYPACVYGHPHKTYFAAQSKCIACVYGPPP